Protein AF-0000000086530933 (afdb_homodimer)

pLDDT: mean 85.43, std 16.24, range [31.75, 97.62]

Sequence (252 aa):
MNQTLKALLRYVKATGSDTTWIALREHVLGPIYHREMKLVDVLSVVLQAYELALFEPRFELPGRYTASLDLLLAPIRGSSSLDVVGPPDVQTQYSVERFYGAMIAKMLSDLRLTRVDWCAEELQRAMNQTLKALLRYVKATGSDTTWIALREHVLGPIYHREMKLVDVLSVVLQAYELALFEPRFELPGRYTASLDLLLAPIRGSSSLDVVGPPDVQTQYSVERFYGAMIAKMLSDLRLTRVDWCAEELQRA

Structure (mmCIF, N/CA/C/O backbone):
data_AF-0000000086530933-model_v1
#
loop_
_entity.id
_entity.type
_entity.pdbx_description
1 polymer 'Uncharacterized protein'
#
loop_
_atom_site.group_PDB
_atom_site.id
_atom_site.type_symbol
_atom_site.label_atom_id
_atom_site.label_alt_id
_atom_site.label_comp_id
_atom_site.label_asym_id
_atom_site.label_entity_id
_atom_site.label_seq_id
_atom_site.pdbx_PDB_ins_code
_atom_site.Cartn_x
_atom_site.Cartn_y
_atom_site.Cartn_z
_atom_site.occupancy
_atom_site.B_iso_or_equiv
_atom_site.auth_seq_id
_atom_site.auth_comp_id
_atom_site.auth_asym_id
_atom_site.auth_atom_id
_atom_site.pdbx_PDB_model_num
ATOM 1 N N . MET A 1 1 ? -14.703 -18.391 -7.652 1 80.69 1 MET A N 1
ATOM 2 C CA . MET A 1 1 ? -13.516 -17.656 -7.23 1 80.69 1 MET A CA 1
ATOM 3 C C . MET A 1 1 ? -12.703 -17.203 -8.438 1 80.69 1 MET A C 1
ATOM 5 O O . MET A 1 1 ? -12.625 -17.906 -9.445 1 80.69 1 MET A O 1
ATOM 9 N N . ASN A 1 2 ? -12.188 -15.969 -8.32 1 88.75 2 ASN A N 1
ATOM 10 C CA . ASN A 1 2 ? -11.328 -15.422 -9.367 1 88.75 2 ASN A CA 1
ATOM 11 C C . ASN A 1 2 ? -10.203 -16.391 -9.727 1 88.75 2 ASN A C 1
ATOM 13 O O . ASN A 1 2 ? -9.586 -16.984 -8.844 1 88.75 2 ASN A O 1
ATOM 17 N N . GLN A 1 3 ? -10.055 -16.594 -10.992 1 92.56 3 GLN A N 1
ATOM 18 C CA . GLN A 1 3 ? -9.094 -17.578 -11.484 1 92.56 3 GLN A CA 1
ATOM 19 C C . GLN A 1 3 ? -7.691 -17.281 -10.961 1 92.56 3 GLN A C 1
ATOM 21 O O . GLN A 1 3 ? -6.961 -18.203 -10.578 1 92.56 3 GLN A O 1
ATOM 26 N N . THR A 1 4 ? -7.316 -16.094 -11 1 96.25 4 THR A N 1
ATOM 27 C CA . THR A 1 4 ? -5.992 -15.703 -10.539 1 96.25 4 THR A CA 1
ATOM 28 C C . THR A 1 4 ? -5.828 -15.984 -9.055 1 96.25 4 THR A C 1
ATOM 30 O O . THR A 1 4 ? -4.816 -16.547 -8.633 1 96.25 4 THR A O 1
ATOM 33 N N . LEU A 1 5 ? -6.801 -15.562 -8.234 1 95.88 5 LEU A N 1
ATOM 34 C CA . LEU A 1 5 ? -6.754 -15.812 -6.797 1 95.88 5 LEU A CA 1
ATOM 35 C C . LEU A 1 5 ? -6.68 -17.312 -6.508 1 95.88 5 LEU A C 1
ATOM 37 O O . LEU A 1 5 ? -5.883 -17.734 -5.668 1 95.88 5 LEU A O 1
ATOM 41 N N . LYS A 1 6 ? -7.422 -18.047 -7.223 1 93.88 6 LYS A N 1
ATOM 42 C CA . LYS A 1 6 ? -7.402 -19.5 -7.066 1 93.88 6 LYS A CA 1
ATOM 43 C C . LYS A 1 6 ? -6.016 -20.062 -7.367 1 93.88 6 LYS A C 1
ATOM 45 O O . LYS A 1 6 ? -5.496 -20.891 -6.605 1 93.88 6 LYS A O 1
ATOM 50 N N . ALA A 1 7 ? -5.453 -19.688 -8.477 1 95.25 7 ALA A N 1
ATOM 51 C CA . ALA A 1 7 ? -4.133 -20.172 -8.883 1 95.25 7 ALA A CA 1
ATOM 52 C C . ALA A 1 7 ? -3.068 -19.781 -7.859 1 95.25 7 ALA A C 1
ATOM 54 O O . ALA A 1 7 ? -2.191 -20.578 -7.535 1 95.25 7 ALA A O 1
ATOM 55 N N . LEU A 1 8 ? -3.143 -18.578 -7.332 1 96.25 8 LEU A N 1
ATOM 56 C CA . LEU A 1 8 ? -2.191 -18.109 -6.328 1 96.25 8 LEU A CA 1
ATOM 57 C C . LEU A 1 8 ? -2.32 -18.922 -5.043 1 96.25 8 LEU A C 1
ATOM 59 O O . LEU A 1 8 ? -1.315 -19.344 -4.465 1 96.25 8 LEU A O 1
ATOM 63 N N . LEU A 1 9 ? -3.535 -19.125 -4.605 1 94.62 9 LEU A N 1
ATOM 64 C CA . LEU A 1 9 ? -3.77 -19.906 -3.391 1 94.62 9 LEU A CA 1
ATOM 65 C C . LEU A 1 9 ? -3.215 -21.312 -3.527 1 94.62 9 LEU A C 1
ATOM 67 O O . LEU A 1 9 ? -2.551 -21.812 -2.617 1 94.62 9 LEU A O 1
ATOM 71 N N . ARG A 1 10 ? -3.484 -21.906 -4.641 1 93.31 10 ARG A N 1
ATOM 72 C CA . ARG A 1 10 ? -2.957 -23.25 -4.883 1 93.31 10 ARG A CA 1
ATOM 73 C C . ARG A 1 10 ? -1.433 -23.25 -4.84 1 93.31 10 ARG A C 1
ATOM 75 O O . ARG A 1 10 ? -0.825 -24.156 -4.246 1 93.31 10 ARG A O 1
ATOM 82 N N . TYR A 1 11 ? -0.85 -22.375 -5.477 1 94.94 11 TYR A N 1
ATOM 83 C CA . TYR A 1 11 ? 0.603 -22.297 -5.578 1 94.94 11 TYR A CA 1
ATOM 84 C C . TYR A 1 11 ? 1.235 -22.109 -4.203 1 94.94 11 TYR A C 1
ATOM 86 O O . TYR A 1 11 ? 2.152 -22.844 -3.828 1 94.94 11 TYR A O 1
ATOM 94 N N . VAL A 1 12 ? 0.752 -21.141 -3.389 1 94.5 12 VAL A N 1
ATOM 95 C CA . VAL A 1 12 ? 1.424 -20.75 -2.148 1 94.5 12 VAL A CA 1
ATOM 96 C C . VAL A 1 12 ? 1.15 -21.797 -1.07 1 94.5 12 VAL A C 1
ATOM 98 O O . VAL A 1 12 ? 1.875 -21.875 -0.076 1 94.5 12 VAL A O 1
ATOM 101 N N . LYS A 1 13 ? 0.147 -22.5 -1.214 1 91.56 13 LYS A N 1
ATOM 102 C CA . LYS A 1 13 ? -0.171 -23.516 -0.214 1 91.56 13 LYS A CA 1
ATOM 103 C C . LYS A 1 13 ? 0.591 -24.812 -0.485 1 91.56 13 LYS A C 1
ATOM 105 O O . LYS A 1 13 ? 0.647 -25.688 0.373 1 91.56 13 LYS A O 1
ATOM 110 N N . ALA A 1 14 ? 1.117 -24.797 -1.629 1 88.94 14 ALA A N 1
ATOM 111 C CA . ALA A 1 14 ? 2.01 -25.922 -1.916 1 88.94 14 ALA A CA 1
ATOM 112 C C . ALA A 1 14 ? 3.332 -25.766 -1.171 1 88.94 14 ALA A C 1
ATOM 114 O O . ALA A 1 14 ? 3.834 -24.656 -0.996 1 88.94 14 ALA A O 1
ATOM 115 N N . THR A 1 15 ? 3.902 -26.812 -0.738 1 83.69 15 THR A N 1
ATOM 116 C CA . THR A 1 15 ? 5.133 -26.812 0.046 1 83.69 15 THR A CA 1
ATOM 117 C C . THR A 1 15 ? 6.305 -26.312 -0.797 1 83.69 15 THR A C 1
ATOM 119 O O . THR A 1 15 ? 6.484 -26.75 -1.937 1 83.69 15 THR A O 1
ATOM 122 N N . GLY A 1 16 ? 7.102 -25.391 -0.221 1 82.94 16 GLY A N 1
ATOM 123 C CA . GLY A 1 16 ? 8.352 -24.953 -0.816 1 82.94 16 GLY A CA 1
ATOM 124 C C . GLY A 1 16 ? 8.164 -23.984 -1.967 1 82.94 16 GLY A C 1
ATOM 125 O O . GLY A 1 16 ? 9 -23.922 -2.871 1 82.94 16 GLY A O 1
ATOM 126 N N . SER A 1 17 ? 7.059 -23.344 -1.95 1 87.25 17 SER A N 1
ATOM 127 C CA . SER A 1 17 ? 6.801 -22.406 -3.043 1 87.25 17 SER A CA 1
ATOM 128 C C . SER A 1 17 ? 7.727 -21.203 -2.961 1 87.25 17 SER A C 1
ATOM 130 O O . SER A 1 17 ? 7.984 -20.688 -1.872 1 87.25 17 SER A O 1
ATOM 132 N N . ASP A 1 18 ? 8.297 -20.891 -4.133 1 92.75 18 ASP A N 1
ATOM 133 C CA . ASP A 1 18 ? 9.117 -19.688 -4.297 1 92.75 18 ASP A CA 1
ATOM 134 C C . ASP A 1 18 ? 8.242 -18.438 -4.41 1 92.75 18 ASP A C 1
ATOM 136 O O . ASP A 1 18 ? 7.383 -18.359 -5.289 1 92.75 18 ASP A O 1
ATOM 140 N N . THR A 1 19 ? 8.516 -17.516 -3.531 1 92.56 19 THR A N 1
ATOM 141 C CA . THR A 1 19 ? 7.621 -16.359 -3.465 1 92.56 19 THR A CA 1
ATOM 142 C C . THR A 1 19 ? 8.211 -15.172 -4.219 1 92.56 19 THR A C 1
ATOM 144 O O . THR A 1 19 ? 7.738 -14.047 -4.07 1 92.56 19 THR A O 1
ATOM 147 N N . THR A 1 20 ? 9.234 -15.367 -4.996 1 94.31 20 THR A N 1
ATOM 148 C CA . THR A 1 20 ? 9.781 -14.289 -5.809 1 94.31 20 THR A CA 1
ATOM 149 C C . THR A 1 20 ? 8.828 -13.938 -6.953 1 94.31 20 THR A C 1
ATOM 151 O O . THR A 1 20 ? 8.047 -14.781 -7.398 1 94.31 20 THR A O 1
ATOM 154 N N . TRP A 1 21 ? 8.969 -12.734 -7.43 1 93.94 21 TRP A N 1
ATOM 155 C CA . TRP A 1 21 ? 8.062 -12.312 -8.492 1 93.94 21 TRP A CA 1
ATOM 156 C C . TRP A 1 21 ? 8.352 -13.062 -9.789 1 93.94 21 TRP A C 1
ATOM 158 O O . TRP A 1 21 ? 7.449 -13.32 -10.586 1 93.94 21 TRP A O 1
ATOM 168 N N . ILE A 1 22 ? 9.617 -13.469 -9.953 1 94.62 22 ILE A N 1
ATOM 169 C CA . ILE A 1 22 ? 10 -14.219 -11.148 1 94.62 22 ILE A CA 1
ATOM 170 C C . ILE A 1 22 ? 9.344 -15.594 -11.125 1 94.62 22 ILE A C 1
ATOM 172 O O . ILE A 1 22 ? 8.805 -16.047 -12.141 1 94.62 22 ILE A O 1
ATOM 176 N N . ALA A 1 23 ? 9.367 -16.25 -10 1 96.19 23 ALA A N 1
ATOM 177 C CA . ALA A 1 23 ? 8.734 -17.562 -9.883 1 96.19 23 ALA A CA 1
ATOM 178 C C . ALA A 1 23 ? 7.23 -17.469 -10.109 1 96.19 23 ALA A C 1
ATOM 180 O O . ALA A 1 23 ? 6.641 -18.312 -10.781 1 96.19 23 ALA A O 1
ATOM 181 N N . LEU A 1 24 ? 6.621 -16.438 -9.586 1 96.81 24 LEU A N 1
ATOM 182 C CA . LEU A 1 24 ? 5.191 -16.234 -9.789 1 96.81 24 LEU A CA 1
ATOM 183 C C . LEU A 1 24 ? 4.871 -16.047 -11.266 1 96.81 24 LEU A C 1
ATOM 185 O O . LEU A 1 24 ? 3.889 -16.609 -11.766 1 96.81 24 LEU A O 1
ATOM 189 N N . ARG A 1 25 ? 5.645 -15.203 -11.906 1 96.12 25 ARG A N 1
ATOM 190 C CA . ARG A 1 25 ? 5.445 -14.984 -13.336 1 96.12 25 ARG A CA 1
ATOM 191 C C . ARG A 1 25 ? 5.555 -16.297 -14.117 1 96.12 25 ARG A C 1
ATOM 193 O O . ARG A 1 25 ? 4.699 -16.594 -14.945 1 96.12 25 ARG A O 1
ATOM 200 N N . GLU A 1 26 ? 6.52 -17.109 -13.758 1 96 26 GLU A N 1
ATOM 201 C CA . GLU A 1 26 ? 6.82 -18.297 -14.539 1 96 26 GLU A CA 1
ATOM 202 C C . GLU A 1 26 ? 5.82 -19.422 -14.242 1 96 26 GLU A C 1
ATOM 204 O O . GLU A 1 26 ? 5.391 -20.125 -15.148 1 96 26 GLU A O 1
ATOM 209 N N . HIS A 1 27 ? 5.359 -19.516 -12.984 1 95.62 27 HIS A N 1
ATOM 210 C CA . HIS A 1 27 ? 4.66 -20.734 -12.594 1 95.62 27 HIS A CA 1
ATOM 211 C C . HIS A 1 27 ? 3.174 -20.469 -12.383 1 95.62 27 HIS A C 1
ATOM 213 O O . HIS A 1 27 ? 2.371 -21.406 -12.383 1 95.62 27 HIS A O 1
ATOM 219 N N . VAL A 1 28 ? 2.797 -19.25 -12.227 1 96.69 28 VAL A N 1
ATOM 220 C CA . VAL A 1 28 ? 1.401 -19.016 -11.867 1 96.69 28 VAL A CA 1
ATOM 221 C C . VAL A 1 28 ? 0.766 -18.062 -12.883 1 96.69 28 VAL A C 1
ATOM 223 O O . VAL A 1 28 ? -0.176 -18.438 -13.586 1 96.69 28 VAL A O 1
ATOM 226 N N . LEU A 1 29 ? 1.387 -16.891 -13.047 1 97.62 29 LEU A N 1
ATOM 227 C CA . LEU A 1 29 ? 0.703 -15.812 -13.758 1 97.62 29 LEU A CA 1
ATOM 228 C C . LEU A 1 29 ? 0.97 -15.898 -15.258 1 97.62 29 LEU A C 1
ATOM 230 O O . LEU A 1 29 ? 0.119 -15.523 -16.062 1 97.62 29 LEU A O 1
ATOM 234 N N . GLY A 1 30 ? 2.184 -16.359 -15.57 1 95.81 30 GLY A N 1
ATOM 235 C CA . GLY A 1 30 ? 2.521 -16.5 -16.969 1 95.81 30 GLY A CA 1
ATOM 236 C C . GLY A 1 30 ? 1.481 -17.266 -17.766 1 95.81 30 GLY A C 1
ATOM 237 O O . GLY A 1 30 ? 0.983 -16.781 -18.781 1 95.81 30 GLY A O 1
ATOM 238 N N . PRO A 1 31 ? 1.022 -18.375 -17.328 1 95.12 31 PRO A N 1
ATOM 239 C CA . PRO A 1 31 ? 0.021 -19.188 -18.031 1 95.12 31 PRO A CA 1
ATOM 240 C C . PRO A 1 31 ? -1.343 -18.5 -18.109 1 95.12 31 PRO A C 1
ATOM 242 O O . PRO A 1 31 ? -2.119 -18.766 -19.031 1 95.12 31 PRO A O 1
ATOM 245 N N . ILE A 1 32 ? -1.675 -17.688 -17.188 1 96.44 32 ILE A N 1
ATOM 246 C CA . ILE A 1 32 ? -2.984 -17.062 -17.109 1 96.44 32 ILE A CA 1
ATOM 247 C C . ILE A 1 32 ? -2.979 -15.766 -17.938 1 96.44 32 ILE A C 1
ATOM 249 O O . ILE A 1 32 ? -3.971 -15.43 -18.578 1 96.44 32 ILE A O 1
ATOM 253 N N . TYR A 1 33 ? -1.91 -15.062 -17.969 1 95.94 33 TYR A N 1
ATOM 254 C CA . TYR A 1 33 ? -1.804 -13.789 -18.672 1 95.94 33 TYR A CA 1
ATOM 255 C C . TYR A 1 33 ? -0.805 -13.883 -19.828 1 95.94 33 TYR A C 1
ATOM 257 O O . TYR A 1 33 ? -1.083 -14.516 -20.844 1 95.94 33 TYR A O 1
ATOM 265 N N . HIS A 1 34 ? 0.434 -13.43 -19.578 1 94.06 34 HIS A N 1
ATOM 266 C CA . HIS A 1 34 ? 1.501 -13.609 -20.562 1 94.06 34 HIS A CA 1
ATOM 267 C C . HIS A 1 34 ? 2.861 -13.711 -19.875 1 94.06 34 HIS A C 1
ATOM 269 O O . HIS A 1 34 ? 3.064 -13.148 -18.797 1 94.06 34 HIS A O 1
ATOM 275 N N . ARG A 1 35 ? 3.748 -14.328 -20.547 1 92.88 35 ARG A N 1
ATOM 276 C CA . ARG A 1 35 ? 5.035 -14.711 -19.969 1 92.88 35 ARG A CA 1
ATOM 277 C C . ARG A 1 35 ? 5.969 -13.508 -19.875 1 92.88 35 ARG A C 1
ATOM 279 O O . ARG A 1 35 ? 6.984 -13.555 -19.172 1 92.88 35 ARG A O 1
ATOM 286 N N . GLU A 1 36 ? 5.672 -12.414 -20.484 1 93.06 36 GLU A N 1
ATOM 287 C CA . GLU A 1 36 ? 6.562 -11.258 -20.547 1 93.06 36 GLU A CA 1
ATOM 288 C C . GLU A 1 36 ? 6.168 -10.211 -19.5 1 93.06 36 GLU A C 1
ATOM 290 O O . GLU A 1 36 ? 6.57 -9.055 -19.594 1 93.06 36 GLU A O 1
ATOM 295 N N . MET A 1 37 ? 5.449 -10.664 -18.5 1 93.5 37 MET A N 1
ATOM 296 C CA . MET A 1 37 ? 5.043 -9.742 -17.438 1 93.5 37 MET A CA 1
ATOM 297 C C . MET A 1 37 ? 6.262 -9.18 -16.719 1 93.5 37 MET A C 1
ATOM 299 O O . MET A 1 37 ? 7.223 -9.898 -16.453 1 93.5 37 MET A O 1
ATOM 303 N N . LYS A 1 38 ? 6.203 -7.914 -16.5 1 92.31 38 LYS A N 1
ATOM 304 C CA . LYS A 1 38 ? 7.242 -7.258 -15.719 1 92.31 38 LYS A CA 1
ATOM 305 C C . LYS A 1 38 ? 6.848 -7.184 -14.242 1 92.31 38 LYS A C 1
ATOM 307 O O . LYS A 1 38 ? 5.738 -7.566 -13.867 1 92.31 38 LYS A O 1
ATOM 312 N N . LEU A 1 39 ? 7.781 -6.734 -13.43 1 92.56 39 LEU A N 1
ATOM 313 C CA . LEU A 1 39 ? 7.566 -6.688 -11.984 1 92.56 39 LEU A CA 1
ATOM 314 C C . LEU A 1 39 ? 6.293 -5.922 -11.648 1 92.56 39 LEU A C 1
ATOM 316 O O . LEU A 1 39 ? 5.492 -6.375 -10.828 1 92.56 39 LEU A O 1
ATOM 320 N N . VAL A 1 40 ? 6.055 -4.828 -12.32 1 90.38 40 VAL A N 1
ATOM 321 C CA . VAL A 1 40 ? 4.906 -3.973 -12.039 1 90.38 40 VAL A CA 1
ATOM 322 C C . VAL A 1 40 ? 3.617 -4.707 -12.398 1 90.38 40 VAL A C 1
ATOM 324 O O . VAL A 1 40 ? 2.605 -4.57 -11.703 1 90.38 40 VAL A O 1
ATOM 327 N N . ASP A 1 41 ? 3.654 -5.449 -13.461 1 93.19 41 ASP A N 1
ATOM 328 C CA . ASP A 1 41 ? 2.498 -6.246 -13.852 1 93.19 41 ASP A CA 1
ATOM 329 C C . ASP A 1 41 ? 2.174 -7.301 -12.797 1 93.19 41 ASP A C 1
ATOM 331 O O . ASP A 1 41 ? 1.014 -7.469 -12.414 1 93.19 41 ASP A O 1
ATOM 335 N N . VAL A 1 42 ? 3.217 -7.953 -12.391 1 95 42 VAL A N 1
ATOM 336 C CA . VAL A 1 42 ? 3.053 -9 -11.383 1 95 42 VAL A CA 1
ATOM 337 C C . VAL A 1 42 ? 2.506 -8.398 -10.094 1 95 42 VAL A C 1
ATOM 339 O O . VAL A 1 42 ? 1.553 -8.922 -9.516 1 95 42 VAL A O 1
ATOM 342 N N . LEU A 1 43 ? 3.111 -7.305 -9.68 1 95.06 43 LEU A N 1
ATOM 343 C CA . LEU A 1 43 ? 2.66 -6.617 -8.477 1 95.06 43 LEU A CA 1
ATOM 344 C C . LEU A 1 43 ? 1.179 -6.266 -8.57 1 95.06 43 LEU A C 1
ATOM 346 O O . LEU A 1 43 ? 0.417 -6.496 -7.629 1 95.06 43 LEU A O 1
ATOM 350 N N . SER A 1 44 ? 0.795 -5.75 -9.648 1 94.69 44 SER A N 1
ATOM 351 C CA . SER A 1 44 ? -0.582 -5.32 -9.875 1 94.69 44 SER A CA 1
ATOM 352 C C . SER A 1 44 ? -1.551 -6.492 -9.766 1 94.69 44 SER A C 1
ATOM 354 O O . SER A 1 44 ? -2.566 -6.398 -9.07 1 94.69 44 SER A O 1
ATOM 356 N N . VAL A 1 45 ? -1.229 -7.543 -10.375 1 96.31 45 VAL A N 1
ATOM 357 C CA . VAL A 1 45 ? -2.115 -8.703 -10.422 1 96.31 45 VAL A CA 1
ATOM 358 C C . VAL A 1 45 ? -2.193 -9.344 -9.039 1 96.31 45 VAL A C 1
ATOM 360 O O . VAL A 1 45 ? -3.277 -9.719 -8.578 1 96.31 45 VAL A O 1
ATOM 363 N N . VAL A 1 46 ? -1.08 -9.469 -8.383 1 97.31 46 VAL A N 1
ATOM 364 C CA . VAL A 1 46 ? -1.05 -10.07 -7.059 1 97.31 46 VAL A CA 1
ATOM 365 C C . VAL A 1 46 ? -1.832 -9.203 -6.074 1 97.31 46 VAL A C 1
ATOM 367 O O . VAL A 1 46 ? -2.588 -9.719 -5.25 1 97.31 46 VAL A O 1
ATOM 370 N N . LEU A 1 47 ? -1.63 -7.922 -6.203 1 96.94 47 LEU A N 1
ATOM 371 C CA . LEU A 1 47 ? -2.344 -7 -5.328 1 96.94 47 LEU A CA 1
ATOM 372 C C . LEU A 1 47 ? -3.852 -7.129 -5.512 1 96.94 47 LEU A C 1
ATOM 374 O O . LEU A 1 47 ? -4.602 -7.172 -4.535 1 96.94 47 LEU A O 1
ATOM 378 N N . GLN A 1 48 ? -4.297 -7.203 -6.688 1 95.75 48 GLN A N 1
ATOM 379 C CA . GLN A 1 48 ? -5.723 -7.34 -6.969 1 95.75 48 GLN A CA 1
ATOM 380 C C . GLN A 1 48 ? -6.281 -8.625 -6.375 1 95.75 48 GLN A C 1
ATOM 382 O O . GLN A 1 48 ? -7.348 -8.617 -5.758 1 95.75 48 GLN A O 1
ATOM 387 N N . ALA A 1 49 ? -5.578 -9.664 -6.555 1 96.19 49 ALA A N 1
ATOM 388 C CA . ALA A 1 49 ? -6.008 -10.945 -5.996 1 96.19 49 ALA A CA 1
ATOM 389 C C . ALA A 1 49 ? -6.027 -10.898 -4.473 1 96.19 49 ALA A C 1
ATOM 391 O O . ALA A 1 49 ? -6.953 -11.414 -3.84 1 96.19 49 ALA A O 1
ATOM 392 N N . TYR A 1 50 ? -5 -10.328 -3.99 1 95.38 50 TYR A N 1
ATOM 393 C CA . TYR A 1 50 ? -4.875 -10.18 -2.545 1 95.38 50 TYR A CA 1
ATOM 394 C C . TYR A 1 50 ? -6.043 -9.383 -1.975 1 95.38 50 TYR A C 1
ATOM 396 O O . TYR A 1 50 ? -6.617 -9.758 -0.949 1 95.38 50 TYR A O 1
ATOM 404 N N . GLU A 1 51 ? -6.379 -8.297 -2.574 1 94 51 GLU A N 1
ATOM 405 C CA . GLU A 1 51 ? -7.5 -7.473 -2.135 1 94 51 GLU A CA 1
ATOM 406 C C . GLU A 1 51 ? -8.812 -8.242 -2.213 1 94 51 GLU A C 1
ATOM 408 O O . GLU A 1 51 ? -9.672 -8.102 -1.337 1 94 51 GLU A O 1
ATOM 413 N N . LEU A 1 52 ? -8.961 -9.039 -3.219 1 93.94 52 LEU A N 1
ATOM 414 C CA . LEU A 1 52 ? -10.141 -9.891 -3.311 1 93.94 52 LEU A CA 1
ATOM 415 C C . LEU A 1 52 ? -10.234 -10.828 -2.111 1 93.94 52 LEU A C 1
ATOM 417 O O . LEU A 1 52 ? -11.312 -11.023 -1.553 1 93.94 52 LEU A O 1
ATOM 421 N N . ALA A 1 53 ? -9.125 -11.367 -1.796 1 93.88 53 ALA A N 1
ATOM 422 C CA . ALA A 1 53 ? -9.094 -12.266 -0.646 1 93.88 53 ALA A CA 1
ATOM 423 C C . ALA A 1 53 ? -9.43 -11.523 0.644 1 93.88 53 ALA A C 1
ATOM 425 O O . ALA A 1 53 ? -10.133 -12.047 1.505 1 93.88 53 ALA A O 1
ATOM 426 N N . LEU A 1 54 ? -8.867 -10.289 0.755 1 92.62 54 LEU A N 1
ATOM 427 C CA . LEU A 1 54 ? -9.078 -9.477 1.947 1 92.62 54 LEU A CA 1
ATOM 428 C C . LEU A 1 54 ? -10.562 -9.164 2.125 1 92.62 54 LEU A C 1
ATOM 430 O O . LEU A 1 54 ? -11.055 -9.094 3.254 1 92.62 54 LEU A O 1
ATOM 434 N N . PHE A 1 55 ? -11.227 -9.047 1.072 1 89.38 55 PHE A N 1
ATOM 435 C CA . PHE A 1 55 ? -12.617 -8.594 1.135 1 89.38 55 PHE A CA 1
ATOM 436 C C . PHE A 1 55 ? -13.57 -9.781 1.067 1 89.38 55 PHE A C 1
ATOM 438 O O . PHE A 1 55 ? -14.789 -9.602 1.159 1 89.38 55 PHE A O 1
ATOM 445 N N . GLU A 1 56 ? -13.062 -10.961 0.906 1 89.5 56 GLU A N 1
ATOM 446 C CA . GLU A 1 56 ? -13.891 -12.164 0.946 1 89.5 56 GLU A CA 1
ATOM 447 C C . GLU A 1 56 ? -14.219 -12.562 2.383 1 89.5 56 GLU A C 1
ATOM 449 O O . GLU A 1 56 ? -13.352 -13.055 3.107 1 89.5 56 GLU A O 1
ATOM 454 N N . PRO A 1 57 ? -15.445 -12.359 2.729 1 87.75 57 PRO A N 1
ATOM 455 C CA . PRO A 1 57 ? -15.789 -12.594 4.133 1 87.75 57 PRO A CA 1
ATOM 456 C C . PRO A 1 57 ? -15.594 -14.047 4.559 1 87.75 57 PRO A C 1
ATOM 458 O O . PRO A 1 57 ? -15.383 -14.32 5.742 1 87.75 57 PRO A O 1
ATOM 461 N N . ARG A 1 58 ? -15.75 -15 3.713 1 89.12 58 ARG A N 1
ATOM 462 C CA . ARG A 1 58 ? -15.617 -16.422 4.043 1 89.12 58 ARG A CA 1
ATOM 463 C C . ARG A 1 58 ? -14.156 -16.781 4.285 1 89.12 58 ARG A C 1
ATOM 465 O O . ARG A 1 58 ? -13.859 -17.844 4.832 1 89.12 58 ARG A O 1
ATOM 472 N N . PHE A 1 59 ? -13.227 -15.898 3.824 1 90.56 59 PHE A N 1
ATOM 473 C CA . PHE A 1 59 ? -11.805 -16.109 4.043 1 90.56 59 PHE A CA 1
ATOM 474 C C . PHE A 1 59 ? -11.383 -15.578 5.406 1 90.56 59 PHE A C 1
ATOM 476 O O . PHE A 1 59 ? -11.836 -14.516 5.832 1 90.56 59 PHE A O 1
ATOM 483 N N . GLU A 1 60 ? -10.625 -16.328 6.062 1 90.5 60 GLU A N 1
ATOM 484 C CA . GLU A 1 60 ? -9.977 -15.852 7.285 1 90.5 60 GLU A CA 1
ATOM 485 C C . GLU A 1 60 ? -8.5 -15.547 7.047 1 90.5 60 GLU A C 1
ATOM 487 O O . GLU A 1 60 ? -7.656 -16.438 7.105 1 90.5 60 GLU A O 1
ATOM 492 N N . LEU A 1 61 ? -8.219 -14.312 6.773 1 90.25 61 LEU A N 1
ATOM 493 C CA . LEU A 1 61 ? -6.855 -13.852 6.523 1 90.25 61 LEU A CA 1
ATOM 494 C C . LEU A 1 61 ? -6.266 -13.188 7.758 1 90.25 61 LEU A C 1
ATOM 496 O O . LEU A 1 61 ? -6.891 -12.297 8.344 1 90.25 61 LEU A O 1
ATOM 500 N N . PRO A 1 62 ? -5.094 -13.609 8.18 1 85.31 62 PRO A N 1
ATOM 501 C CA . PRO A 1 62 ? -4.453 -12.93 9.305 1 85.31 62 PRO A CA 1
ATOM 502 C C . PRO A 1 62 ? -4.121 -11.469 8.992 1 85.31 62 PRO A C 1
ATOM 504 O O . PRO A 1 62 ? -3.736 -11.141 7.867 1 85.31 62 PRO A O 1
ATOM 507 N N . GLY A 1 63 ? -4.383 -10.617 9.93 1 81.81 63 GLY A N 1
ATOM 508 C CA . GLY A 1 63 ? -4.012 -9.219 9.797 1 81.81 63 GLY A CA 1
ATOM 509 C C . GLY A 1 63 ? -4.895 -8.453 8.836 1 81.81 63 GLY A C 1
ATOM 510 O O . GLY A 1 63 ? -4.473 -7.441 8.266 1 81.81 63 GLY A O 1
ATOM 511 N N . ARG A 1 64 ? -6.027 -8.953 8.539 1 85.25 64 ARG A N 1
ATOM 512 C CA . ARG A 1 64 ? -6.973 -8.344 7.605 1 85.25 64 ARG A CA 1
ATOM 513 C C . ARG A 1 64 ? -7.156 -6.859 7.902 1 85.25 64 ARG A C 1
ATOM 515 O O . ARG A 1 64 ? -7.203 -6.039 6.984 1 85.25 64 ARG A O 1
ATOM 522 N N . TYR A 1 65 ? -7.078 -6.461 9.203 1 81.19 65 TYR A N 1
ATOM 523 C CA . TYR A 1 65 ? -7.406 -5.09 9.586 1 81.19 65 TYR A CA 1
ATOM 524 C C . TYR A 1 65 ? -6.172 -4.199 9.516 1 81.19 65 TYR A C 1
ATOM 526 O O . TYR A 1 65 ? -6.281 -2.971 9.57 1 81.19 65 TYR A O 1
ATOM 534 N N . THR A 1 66 ? -5.012 -4.84 9.328 1 89.38 66 THR A N 1
ATOM 535 C CA . THR A 1 66 ? -3.777 -4.066 9.227 1 89.38 66 THR A CA 1
ATOM 536 C C . THR A 1 66 ? -3.053 -4.383 7.922 1 89.38 66 THR A C 1
ATOM 538 O O . THR A 1 66 ? -1.869 -4.07 7.773 1 89.38 66 THR A O 1
ATOM 541 N N . ALA A 1 67 ? -3.771 -4.953 7.016 1 91.12 67 ALA A N 1
ATOM 542 C CA . ALA A 1 67 ? -3.166 -5.516 5.809 1 91.12 67 ALA A CA 1
ATOM 543 C C . ALA A 1 67 ? -2.438 -4.441 5.012 1 91.12 67 ALA A C 1
ATOM 545 O O . ALA A 1 67 ? -1.311 -4.652 4.555 1 91.12 67 ALA A O 1
ATOM 546 N N . SER A 1 68 ? -3.062 -3.281 4.91 1 91.75 68 SER A N 1
ATOM 547 C CA . SER A 1 68 ? -2.477 -2.219 4.102 1 91.75 68 SER A CA 1
ATOM 548 C C . SER A 1 68 ? -1.162 -1.729 4.699 1 91.75 68 SER A C 1
ATOM 550 O O . SER A 1 68 ? -0.156 -1.62 3.994 1 91.75 68 SER A O 1
ATOM 552 N N . LEU A 1 69 ? -1.181 -1.446 5.961 1 91.88 69 LEU A N 1
ATOM 553 C CA . LEU A 1 69 ? 0.031 -0.955 6.609 1 91.88 69 LEU A CA 1
ATOM 554 C C . LEU A 1 69 ? 1.113 -2.029 6.621 1 91.88 69 LEU A C 1
ATOM 556 O O . LEU A 1 69 ? 2.281 -1.743 6.348 1 91.88 69 LEU A O 1
ATOM 560 N N . ASP A 1 70 ? 0.688 -3.244 6.957 1 92.44 70 ASP A N 1
ATOM 561 C CA . ASP A 1 70 ? 1.643 -4.348 6.965 1 92.44 70 ASP A CA 1
ATOM 562 C C . ASP A 1 70 ? 2.287 -4.527 5.59 1 92.44 70 ASP A C 1
ATOM 564 O O . ASP A 1 70 ? 3.484 -4.812 5.496 1 92.44 70 ASP A O 1
ATOM 568 N N . LEU A 1 71 ? 1.494 -4.371 4.613 1 94.62 71 LEU A N 1
ATOM 569 C CA . LEU A 1 71 ? 1.997 -4.5 3.25 1 94.62 71 LEU A CA 1
ATOM 570 C C . LEU A 1 71 ? 3.01 -3.402 2.938 1 94.62 71 LEU A C 1
ATOM 572 O O . LEU A 1 71 ? 4.098 -3.684 2.43 1 94.62 71 LEU A O 1
ATOM 576 N N . LEU A 1 72 ? 2.736 -2.223 3.326 1 94 72 LEU A N 1
ATOM 577 C CA . LEU A 1 72 ? 3.619 -1.097 3.037 1 94 72 LEU A CA 1
ATOM 578 C C . LEU A 1 72 ? 4.934 -1.227 3.801 1 94 72 LEU A C 1
ATOM 580 O O . LEU A 1 72 ? 5.984 -0.819 3.307 1 94 72 LEU A O 1
ATOM 584 N N . LEU A 1 73 ? 4.898 -1.812 4.934 1 92.38 73 LEU A N 1
ATOM 585 C CA . LEU A 1 73 ? 6.082 -1.851 5.785 1 92.38 73 LEU A CA 1
ATOM 586 C C . LEU A 1 73 ? 6.867 -3.139 5.562 1 92.38 73 LEU A C 1
ATOM 588 O O . LEU A 1 73 ? 7.961 -3.303 6.109 1 92.38 73 LEU A O 1
ATOM 592 N N . ALA A 1 74 ? 6.363 -3.992 4.734 1 92.12 74 ALA A N 1
ATOM 593 C CA . ALA A 1 74 ? 6.977 -5.297 4.5 1 92.12 74 ALA A CA 1
ATOM 594 C C . ALA A 1 74 ? 8.438 -5.145 4.094 1 92.12 74 ALA A C 1
ATOM 596 O O . ALA A 1 74 ? 9.297 -5.91 4.543 1 92.12 74 ALA A O 1
ATOM 5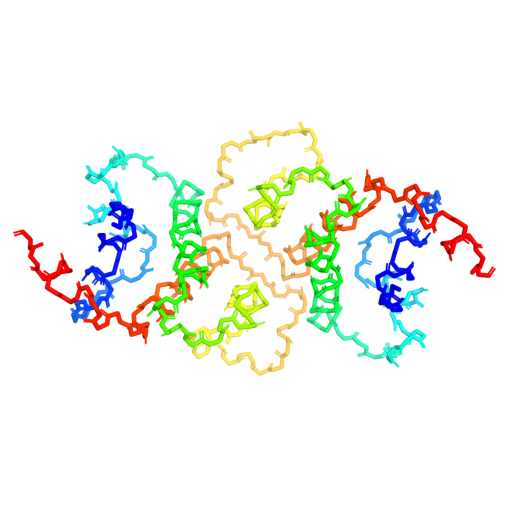97 N N . PRO A 1 75 ? 8.789 -4.156 3.264 1 90.5 75 PRO A N 1
ATOM 598 C CA . PRO A 1 75 ? 10.18 -4.047 2.814 1 90.5 75 PRO A CA 1
ATOM 599 C C . PRO A 1 75 ? 11.148 -3.742 3.957 1 90.5 75 PRO A C 1
ATOM 601 O O . PRO A 1 75 ? 12.32 -4.109 3.891 1 90.5 75 PRO A O 1
ATOM 604 N N . ILE A 1 76 ? 10.703 -3.059 4.906 1 87.31 76 ILE A N 1
ATOM 605 C CA . ILE A 1 76 ? 11.641 -2.627 5.934 1 87.31 76 ILE A CA 1
ATOM 606 C C . ILE A 1 76 ? 11.484 -3.5 7.18 1 87.31 76 ILE A C 1
ATOM 608 O O . ILE A 1 76 ? 12.305 -3.434 8.102 1 87.31 76 ILE A O 1
ATOM 612 N N . ARG A 1 77 ? 10.367 -4.055 7.434 1 79.5 77 ARG A N 1
ATOM 613 C CA . ARG A 1 77 ? 10.195 -4.953 8.57 1 79.5 77 ARG A CA 1
ATOM 614 C C . ARG A 1 77 ? 10.883 -6.289 8.312 1 79.5 77 ARG A C 1
ATOM 616 O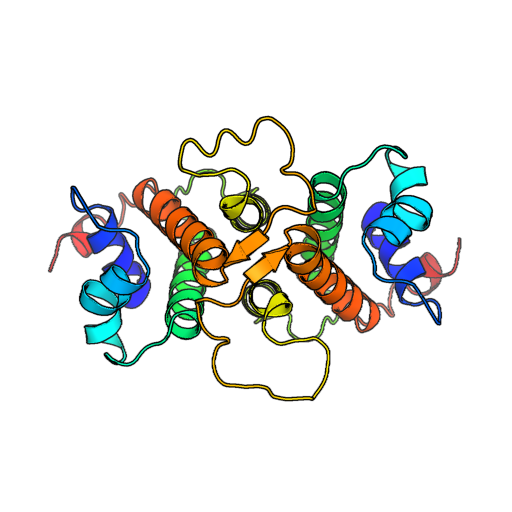 O . ARG A 1 77 ? 11.219 -7.012 9.258 1 79.5 77 ARG A O 1
ATOM 623 N N . GLY A 1 78 ? 11.836 -6.387 7.312 1 55.31 78 GLY A N 1
ATOM 624 C CA . GLY A 1 78 ? 12.516 -7.641 7.023 1 55.31 78 GLY A CA 1
ATOM 625 C C . GLY A 1 78 ? 11.664 -8.859 7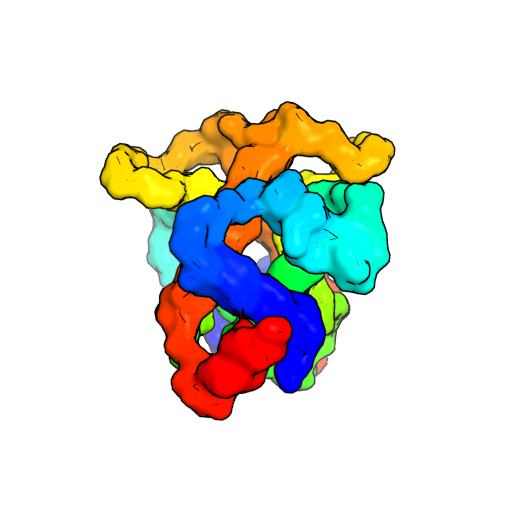.293 1 55.31 78 GLY A C 1
ATOM 626 O O . GLY A 1 78 ? 10.672 -8.789 8.023 1 55.31 78 GLY A O 1
ATOM 627 N N . SER A 1 79 ? 11.375 -9.766 6.348 1 43.25 79 SER A N 1
ATOM 628 C CA . SER A 1 79 ? 10.859 -11.07 6.742 1 43.25 79 SER A CA 1
ATOM 629 C C . SER A 1 79 ? 11.547 -11.578 8.008 1 43.25 79 SER A C 1
ATOM 631 O O . SER A 1 79 ? 11.133 -12.578 8.586 1 43.25 79 SER A O 1
ATOM 633 N N . SER A 1 80 ? 12.93 -11.602 8.141 1 35.09 80 SER A N 1
ATOM 634 C CA . SER A 1 80 ? 13.688 -12.305 9.164 1 35.09 80 SER A CA 1
ATOM 635 C C . SER A 1 80 ? 13.531 -11.641 10.531 1 35.09 80 SER A C 1
ATOM 637 O O . SER A 1 80 ? 13.359 -10.43 10.617 1 35.09 80 SER A O 1
ATOM 639 N N . SER A 1 81 ? 13.172 -12.344 11.602 1 32.44 81 SER A N 1
ATOM 640 C CA . SER A 1 81 ? 13.234 -12.133 13.047 1 32.44 81 SER A CA 1
ATOM 641 C C . SER A 1 81 ? 14.289 -11.086 13.398 1 32.44 81 SER A C 1
ATOM 643 O O . SER A 1 81 ? 14.516 -10.805 14.578 1 32.44 81 SER A O 1
ATOM 645 N N . LEU A 1 82 ? 15.383 -11.078 12.688 1 33.38 82 LEU A N 1
ATOM 646 C CA . LEU A 1 82 ? 16.516 -10.383 13.281 1 33.38 82 LEU A CA 1
ATOM 647 C C . LEU A 1 82 ? 16.156 -8.953 13.648 1 33.38 82 LEU A C 1
ATOM 649 O O . LEU A 1 82 ? 15.062 -8.484 13.312 1 33.38 82 LEU A O 1
ATOM 653 N N . ASP A 1 83 ? 17.203 -7.883 13.438 1 31.75 83 ASP A N 1
ATOM 654 C CA . ASP A 1 83 ? 17.344 -6.594 14.117 1 31.75 83 ASP A CA 1
ATOM 655 C C . ASP A 1 83 ? 16.203 -5.648 13.727 1 31.75 83 ASP A C 1
ATOM 657 O O . ASP A 1 83 ? 16.109 -5.227 12.57 1 31.75 83 ASP A O 1
ATOM 661 N N . VAL A 1 84 ? 15.039 -6.074 14.039 1 34.94 84 VAL A N 1
ATOM 662 C CA . VAL A 1 84 ? 14.125 -4.938 14.086 1 34.94 84 VAL A CA 1
ATOM 663 C C . VAL A 1 84 ? 14.898 -3.662 14.398 1 34.94 84 VAL A C 1
ATOM 665 O O . VAL A 1 84 ? 15.25 -3.41 15.555 1 34.94 84 VAL A O 1
ATOM 668 N N . VAL A 1 85 ? 16.078 -3.541 13.852 1 36.62 85 VAL A N 1
ATOM 669 C CA . VAL A 1 85 ? 16.703 -2.254 14.133 1 36.62 85 VAL A CA 1
ATOM 670 C C . VAL A 1 85 ? 15.688 -1.129 13.938 1 36.62 85 VAL A C 1
ATOM 672 O O . VAL A 1 85 ? 14.703 -1.294 13.211 1 36.62 85 VAL A O 1
ATOM 675 N N . GLY A 1 86 ? 15.406 -0.203 14.82 1 42.62 86 GLY A N 1
ATOM 676 C CA . GLY A 1 86 ? 14.758 1.089 14.68 1 42.62 86 GLY A CA 1
ATOM 677 C C . GLY A 1 86 ? 14.406 1.426 13.234 1 42.62 86 GLY A C 1
ATOM 678 O O . GLY A 1 86 ? 14.797 0.707 12.312 1 42.62 86 GLY A O 1
ATOM 679 N N . PRO A 1 87 ? 13.234 2.014 13.039 1 49.28 87 PRO A N 1
ATOM 680 C CA . PRO A 1 87 ? 13 2.438 11.656 1 49.28 87 PRO A CA 1
ATOM 681 C C . PRO A 1 87 ? 14.281 2.545 10.844 1 49.28 87 PRO A C 1
ATOM 683 O O . PRO A 1 87 ? 15.281 3.092 11.32 1 49.28 87 PRO A O 1
ATOM 686 N N . PRO A 1 88 ? 14.461 1.433 9.906 1 56.88 88 PRO A N 1
ATOM 687 C CA . PRO A 1 88 ? 15.688 1.608 9.125 1 56.88 88 PRO A CA 1
ATOM 688 C C . PRO A 1 88 ? 16.031 3.078 8.891 1 56.88 88 PRO A C 1
ATOM 690 O O . PRO A 1 88 ? 15.148 3.938 8.93 1 56.88 88 PRO A O 1
ATOM 693 N N . ASP A 1 89 ? 17.219 3.312 9.078 1 76.31 89 ASP A N 1
ATOM 694 C CA . ASP A 1 89 ? 17.766 4.59 8.633 1 76.31 89 ASP A CA 1
ATOM 695 C C . ASP A 1 89 ? 17.094 5.047 7.336 1 76.31 89 ASP A C 1
ATOM 697 O O . ASP A 1 89 ? 16.969 4.27 6.387 1 76.31 89 ASP A O 1
ATOM 701 N N . VAL A 1 90 ? 16.312 6.098 7.461 1 82.25 90 VAL A N 1
ATOM 702 C CA . VAL A 1 90 ? 15.586 6.656 6.328 1 82.25 90 VAL A CA 1
ATOM 703 C C . VAL A 1 90 ? 16.5 6.719 5.105 1 82.25 90 VAL A C 1
ATOM 705 O O . VAL A 1 90 ? 16.031 6.812 3.973 1 82.25 90 VAL A O 1
ATOM 708 N N . GLN A 1 91 ? 17.797 6.488 5.355 1 86.38 91 GLN A N 1
ATOM 709 C CA . GLN A 1 91 ? 18.75 6.621 4.262 1 86.38 91 GLN A CA 1
ATOM 710 C C . GLN A 1 91 ? 19.094 5.258 3.668 1 86.38 91 GLN A C 1
ATOM 712 O O . GLN A 1 91 ? 19.766 5.18 2.635 1 86.38 91 GLN A O 1
ATOM 717 N N . THR A 1 92 ? 18.625 4.207 4.262 1 88.25 92 THR A N 1
ATOM 718 C CA . THR A 1 92 ? 18.891 2.875 3.721 1 88.25 92 THR A CA 1
ATOM 719 C C . THR A 1 92 ? 18.375 2.762 2.289 1 88.25 92 THR A C 1
ATOM 721 O O . THR A 1 92 ? 17.281 3.227 1.979 1 88.25 92 THR A O 1
ATOM 724 N N . GLN A 1 93 ? 19.234 2.143 1.494 1 89.12 93 GLN A N 1
ATOM 725 C CA . GLN A 1 93 ? 18.906 2.041 0.078 1 89.12 93 GLN A CA 1
ATOM 726 C C . GLN A 1 93 ? 18.344 0.66 -0.26 1 89.12 93 GLN A C 1
ATOM 728 O O . GLN A 1 93 ? 18.844 -0.352 0.237 1 89.12 93 GLN A O 1
ATOM 733 N N . TYR A 1 94 ? 17.281 0.621 -1.068 1 86.94 94 TYR A N 1
ATOM 734 C CA . TYR A 1 94 ? 16.703 -0.59 -1.637 1 86.94 94 TYR A CA 1
ATOM 735 C C . TYR A 1 94 ? 16.578 -0.479 -3.152 1 86.94 94 TYR A C 1
ATOM 737 O O . TYR A 1 94 ? 16.297 0.598 -3.682 1 86.94 94 TYR A O 1
ATOM 745 N N . SER A 1 95 ? 16.891 -1.642 -3.705 1 89.56 95 SER A N 1
ATOM 746 C CA . SER A 1 95 ? 16.516 -1.693 -5.113 1 89.56 95 SER A CA 1
ATOM 747 C C . SER A 1 95 ? 15 -1.784 -5.273 1 89.56 95 SER A C 1
ATOM 749 O O . SER A 1 95 ? 14.297 -2.219 -4.355 1 89.56 95 SER A O 1
ATOM 751 N N . VAL A 1 96 ? 14.531 -1.421 -6.402 1 90.19 96 VAL A N 1
ATOM 752 C CA . VAL A 1 96 ? 13.117 -1.527 -6.734 1 90.19 96 VAL A CA 1
ATOM 753 C C . VAL A 1 96 ? 12.664 -2.979 -6.602 1 90.19 96 VAL A C 1
ATOM 755 O O . VAL A 1 96 ? 11.609 -3.256 -6.02 1 90.19 96 VAL A O 1
ATOM 758 N N . GLU A 1 97 ? 13.453 -3.834 -7.039 1 92.06 97 GLU A N 1
ATOM 759 C CA . GLU A 1 97 ? 13.109 -5.254 -6.992 1 92.06 97 GLU A CA 1
ATOM 760 C C . GLU A 1 97 ? 12.984 -5.746 -5.555 1 92.06 97 GLU A C 1
ATOM 762 O O . GLU A 1 97 ? 12.031 -6.453 -5.219 1 92.06 97 GLU A O 1
ATOM 767 N N . ARG A 1 98 ? 13.945 -5.34 -4.766 1 91.19 98 ARG A N 1
ATOM 768 C CA . ARG A 1 98 ? 13.922 -5.781 -3.375 1 91.19 98 ARG A CA 1
ATOM 769 C C . ARG A 1 98 ? 12.727 -5.191 -2.633 1 91.19 98 ARG A C 1
ATOM 771 O O . ARG A 1 98 ? 12.062 -5.887 -1.856 1 91.19 98 ARG A O 1
ATOM 778 N N . PHE A 1 99 ? 12.438 -3.945 -2.959 1 92.12 99 PHE A N 1
ATOM 779 C CA . PHE A 1 99 ? 11.367 -3.242 -2.266 1 92.12 99 PHE A CA 1
ATOM 780 C C . PHE A 1 99 ? 10.008 -3.842 -2.619 1 92.12 99 PHE A C 1
ATOM 782 O O . PHE A 1 99 ? 9.266 -4.262 -1.733 1 92.12 99 PHE A O 1
ATOM 789 N N . TYR A 1 100 ? 9.75 -4.023 -3.842 1 93.38 100 TYR A N 1
ATOM 790 C CA . TYR A 1 100 ? 8.453 -4.535 -4.262 1 93.38 100 TYR A CA 1
ATOM 791 C C . TYR A 1 100 ? 8.391 -6.055 -4.129 1 93.38 100 TYR A C 1
ATOM 793 O O . TYR A 1 100 ? 7.328 -6.621 -3.889 1 93.38 100 TYR A O 1
ATOM 801 N N . GLY A 1 101 ? 9.508 -6.672 -4.27 1 93.62 101 GLY A N 1
ATOM 802 C CA . GLY A 1 101 ? 9.555 -8.102 -3.998 1 93.62 101 GLY A CA 1
ATOM 803 C C . GLY A 1 101 ? 9.109 -8.453 -2.59 1 93.62 101 GLY A C 1
ATOM 804 O O . GLY A 1 101 ? 8.422 -9.461 -2.385 1 93.62 101 GLY A O 1
ATOM 805 N N . ALA A 1 102 ? 9.539 -7.613 -1.656 1 93.69 102 ALA A N 1
ATOM 806 C CA . ALA A 1 102 ? 9.148 -7.84 -0.269 1 93.69 102 ALA A CA 1
ATOM 807 C C . ALA A 1 102 ? 7.637 -7.707 -0.1 1 93.69 102 ALA A C 1
ATOM 809 O O . ALA A 1 102 ? 7.023 -8.438 0.685 1 93.69 102 ALA A O 1
ATOM 810 N N . MET A 1 103 ? 7.02 -6.785 -0.81 1 94.31 103 MET A N 1
ATOM 811 C CA . MET A 1 103 ? 5.57 -6.605 -0.741 1 94.31 103 MET A CA 1
ATOM 812 C C . MET A 1 103 ? 4.848 -7.809 -1.342 1 94.31 103 MET A C 1
ATOM 814 O O . MET A 1 103 ? 3.859 -8.289 -0.781 1 94.31 103 MET A O 1
ATOM 818 N N . ILE A 1 104 ? 5.34 -8.273 -2.406 1 95.88 104 ILE A N 1
ATOM 819 C CA . ILE A 1 104 ? 4.762 -9.445 -3.045 1 95.88 104 ILE A CA 1
ATOM 820 C C . ILE A 1 104 ? 4.863 -10.648 -2.107 1 95.88 104 ILE A C 1
ATOM 822 O O . ILE A 1 104 ? 3.879 -11.359 -1.889 1 95.88 104 ILE A O 1
ATOM 826 N N . ALA A 1 105 ? 6.043 -10.805 -1.539 1 94.81 105 ALA A N 1
ATOM 827 C CA . ALA A 1 105 ? 6.242 -11.914 -0.612 1 94.81 105 ALA A CA 1
ATOM 828 C C . ALA A 1 105 ? 5.281 -11.82 0.568 1 94.81 105 ALA A C 1
ATOM 830 O O . ALA A 1 105 ? 4.766 -12.844 1.038 1 94.81 105 ALA A O 1
ATOM 831 N N . LYS A 1 106 ? 5.016 -10.672 1.02 1 94.69 106 LYS A N 1
ATOM 832 C CA . LYS A 1 106 ? 4.094 -10.461 2.133 1 94.69 106 LYS A CA 1
ATOM 833 C C . LYS A 1 106 ? 2.678 -10.891 1.758 1 94.69 106 LYS A C 1
ATOM 835 O O . LYS A 1 106 ? 2.004 -11.57 2.531 1 94.69 106 LYS A O 1
ATOM 840 N N . MET A 1 107 ? 2.23 -10.469 0.64 1 95.88 107 MET A N 1
ATOM 841 C CA . MET A 1 107 ? 0.893 -10.836 0.189 1 95.88 107 MET A CA 1
ATOM 842 C C . MET A 1 107 ? 0.771 -12.352 0.038 1 95.88 107 MET A C 1
ATOM 844 O O . MET A 1 107 ? -0.225 -12.945 0.457 1 95.88 107 MET A O 1
ATOM 848 N N . LEU A 1 108 ? 1.804 -12.93 -0.518 1 96.06 108 LEU A N 1
ATOM 849 C CA . LEU A 1 108 ? 1.786 -14.375 -0.712 1 96.06 108 LEU A CA 1
ATOM 850 C C . LEU A 1 108 ? 1.81 -15.102 0.627 1 96.06 108 LEU A C 1
ATOM 852 O O . LEU A 1 108 ? 1.15 -16.125 0.79 1 96.06 108 LEU A O 1
ATOM 856 N N . SER A 1 109 ? 2.551 -14.594 1.534 1 93.88 109 SER A N 1
ATOM 857 C CA . SER A 1 109 ? 2.58 -15.18 2.871 1 93.88 109 SER A CA 1
ATOM 858 C C . SER A 1 109 ? 1.203 -15.141 3.523 1 93.88 109 SER A C 1
ATOM 860 O O . SER A 1 109 ? 0.771 -16.125 4.133 1 93.88 109 SER A O 1
ATOM 862 N N . ASP A 1 110 ? 0.552 -14.047 3.439 1 94.19 110 ASP A N 1
ATOM 863 C CA . ASP A 1 110 ? -0.794 -13.93 3.992 1 94.19 110 ASP A CA 1
ATOM 864 C C . ASP A 1 110 ? -1.747 -14.922 3.33 1 94.19 110 ASP A C 1
ATOM 866 O O . ASP A 1 110 ? -2.555 -15.562 4.008 1 94.19 110 ASP A O 1
ATOM 870 N N . LEU A 1 111 ? -1.654 -14.984 2.027 1 94.19 111 LEU A N 1
ATOM 871 C CA . LEU A 1 111 ? -2.51 -15.914 1.298 1 94.19 111 LEU A CA 1
ATOM 872 C C . LEU A 1 111 ? -2.232 -17.359 1.724 1 94.19 111 LEU A C 1
ATOM 874 O O . LEU A 1 111 ? -3.158 -18.156 1.834 1 94.19 111 LEU A O 1
ATOM 878 N N . ARG A 1 112 ? -0.982 -17.656 1.932 1 93.75 112 ARG A N 1
ATOM 879 C CA . ARG A 1 112 ? -0.605 -18.984 2.389 1 93.75 112 ARG A CA 1
ATOM 880 C C . ARG A 1 112 ? -1.271 -19.312 3.721 1 93.75 112 ARG A C 1
ATOM 882 O O . ARG A 1 112 ? -1.718 -20.453 3.934 1 93.75 112 ARG A O 1
ATOM 889 N N . LEU A 1 113 ? -1.41 -18.344 4.574 1 92.44 113 LEU A N 1
ATOM 890 C CA . LEU A 1 113 ? -1.926 -18.547 5.926 1 92.44 113 LEU A CA 1
ATOM 891 C C . LEU A 1 113 ? -3.447 -18.438 5.945 1 92.44 113 LEU A C 1
ATOM 893 O O . LEU A 1 113 ? -4.082 -18.75 6.961 1 92.44 113 LEU A O 1
ATOM 897 N N . THR A 1 114 ? -3.971 -18 4.859 1 92.25 114 THR A N 1
ATOM 898 C CA . THR A 1 114 ? -5.414 -17.812 4.785 1 92.25 114 THR A CA 1
ATOM 899 C C . THR A 1 114 ? -6.141 -19.141 4.883 1 92.25 114 THR A C 1
ATOM 901 O O . THR A 1 114 ? -5.77 -20.109 4.207 1 92.25 114 THR A O 1
ATOM 904 N N . ARG A 1 115 ? -7.117 -19.188 5.715 1 89.69 115 ARG A N 1
ATOM 905 C CA . ARG A 1 115 ? -7.98 -20.375 5.797 1 89.69 115 ARG A CA 1
ATOM 906 C C . ARG A 1 115 ? -9.156 -20.25 4.828 1 89.69 115 ARG A C 1
ATOM 908 O O . ARG A 1 115 ? -9.906 -19.281 4.867 1 89.69 115 ARG A O 1
ATOM 915 N N . VAL A 1 116 ? -9.203 -21.266 3.914 1 84.62 116 VAL A N 1
ATOM 916 C CA . VAL A 1 116 ? -10.227 -21.297 2.869 1 84.62 116 VAL A CA 1
ATOM 917 C C . VAL A 1 116 ? -11.031 -22.594 2.959 1 84.62 116 VAL A C 1
ATOM 919 O O . VAL A 1 116 ? -11.156 -23.312 1.973 1 84.62 116 VAL A O 1
ATOM 922 N N . ASP A 1 117 ? -11.516 -23.016 3.908 1 76 117 ASP A N 1
ATOM 923 C CA . ASP A 1 117 ? -12.117 -24.328 4.168 1 76 117 ASP A CA 1
ATOM 924 C C . ASP A 1 117 ? -13.344 -24.547 3.287 1 76 117 ASP A C 1
ATOM 926 O O . ASP A 1 117 ? -13.609 -25.672 2.852 1 76 117 ASP A O 1
ATOM 930 N N . TRP A 1 118 ? -14.016 -23.594 2.867 1 70.38 118 TRP A N 1
ATOM 931 C CA . TRP A 1 118 ? -15.266 -23.781 2.135 1 70.38 118 TRP A CA 1
ATOM 932 C C . TRP A 1 118 ? -15 -24.109 0.67 1 70.38 118 TRP A C 1
ATOM 934 O O . TRP A 1 118 ? -15.875 -24.609 -0.03 1 70.38 118 TRP A O 1
ATOM 944 N N . CYS A 1 119 ? -13.766 -23.797 0.239 1 67.94 119 CYS A N 1
ATOM 945 C CA . CYS A 1 119 ? -13.477 -24.047 -1.168 1 67.94 119 CYS A CA 1
ATOM 946 C C . CYS A 1 119 ? -12.289 -25 -1.317 1 67.94 119 CYS A C 1
ATOM 948 O O . CYS A 1 119 ? -11.602 -24.984 -2.344 1 67.94 119 CYS A O 1
ATOM 950 N N . ALA A 1 120 ? -12.125 -25.719 -0.341 1 68.75 120 ALA A N 1
ATOM 951 C CA . ALA A 1 120 ? -10.961 -26.594 -0.338 1 68.75 120 ALA A CA 1
ATOM 952 C C . ALA A 1 120 ? -11.008 -27.562 -1.518 1 68.75 120 ALA A C 1
ATOM 954 O O . ALA A 1 120 ? -9.977 -27.828 -2.146 1 68.75 120 ALA A O 1
ATOM 955 N N . GLU A 1 121 ? -12.148 -27.969 -1.712 1 69.44 121 GLU A N 1
ATOM 956 C CA . GLU A 1 121 ? -12.289 -28.891 -2.83 1 69.44 121 GLU A CA 1
ATOM 957 C C . GLU A 1 121 ? -12 -28.203 -4.16 1 69.44 121 GLU A C 1
ATOM 959 O O . GLU A 1 121 ? -11.375 -28.797 -5.047 1 69.44 121 GLU A O 1
ATOM 964 N N . GLU A 1 122 ? -12.391 -27 -4.234 1 69.25 122 GLU A N 1
ATOM 965 C CA . GLU A 1 122 ? -12.172 -26.234 -5.461 1 69.25 122 GLU A CA 1
ATOM 966 C C . GLU A 1 122 ? -10.695 -25.938 -5.668 1 69.25 122 GLU A C 1
ATOM 968 O O . GLU A 1 122 ? -10.227 -25.844 -6.805 1 69.25 122 GLU A O 1
ATOM 973 N N . LEU A 1 123 ? -9.977 -25.75 -4.652 1 71.19 123 LEU A N 1
ATOM 974 C CA . LEU A 1 123 ? -8.555 -25.438 -4.703 1 71.19 123 LEU A CA 1
ATOM 975 C C . LEU A 1 123 ? -7.738 -26.672 -5.066 1 71.19 123 LEU A C 1
ATOM 977 O O . LEU A 1 123 ? -6.668 -26.547 -5.668 1 71.19 123 LEU A O 1
ATOM 981 N N . GLN A 1 124 ? -8.258 -27.797 -4.637 1 66.25 124 GLN A N 1
ATOM 982 C CA . GLN A 1 124 ? -7.543 -29.047 -4.898 1 66.25 124 GLN A CA 1
ATOM 983 C C . GLN A 1 124 ? -7.824 -29.547 -6.312 1 66.25 124 GLN A C 1
ATOM 985 O O . GLN A 1 124 ? -6.984 -30.219 -6.914 1 66.25 124 GLN A O 1
ATOM 990 N N . ARG A 1 125 ? -9.086 -29.328 -6.727 1 55.66 125 ARG A N 1
ATOM 991 C CA . ARG A 1 125 ? -9.484 -29.906 -8.008 1 55.66 125 ARG A CA 1
ATOM 992 C C . ARG A 1 125 ? -8.805 -29.188 -9.164 1 55.66 125 ARG A C 1
ATOM 994 O O . ARG A 1 125 ? -9.141 -28.031 -9.469 1 55.66 125 ARG A O 1
ATOM 1001 N N . ALA A 1 126 ? -7.637 -29.016 -9.156 1 48 126 ALA A N 1
ATOM 1002 C CA . ALA A 1 126 ? -6.996 -28.734 -10.438 1 48 126 ALA A CA 1
ATOM 1003 C C . ALA A 1 126 ? -6.473 -30 -11.094 1 48 126 ALA A C 1
ATOM 1005 O O . ALA A 1 126 ? -6.098 -30.953 -10.398 1 48 126 ALA A O 1
ATOM 1006 N N . MET B 1 1 ? -16.031 13.867 11.711 1 80.62 1 MET B N 1
ATOM 1007 C CA . MET B 1 1 ? -14.859 13.438 10.945 1 80.62 1 MET B CA 1
ATOM 1008 C C . MET B 1 1 ? -13.648 13.25 11.859 1 80.62 1 MET B C 1
ATOM 1010 O O . MET B 1 1 ? -13.469 14 12.82 1 80.62 1 MET B O 1
ATOM 1014 N N . ASN B 1 2 ? -12.906 12.188 11.57 1 88.62 2 ASN B N 1
ATOM 1015 C CA . ASN B 1 2 ? -11.672 11.93 12.305 1 88.62 2 ASN B CA 1
ATOM 1016 C C . ASN B 1 2 ? -10.773 13.164 12.352 1 88.62 2 ASN B C 1
ATOM 1018 O O . ASN B 1 2 ? -10.617 13.859 11.344 1 88.62 2 ASN B O 1
ATOM 1022 N N . GLN B 1 3 ? -10.32 13.461 13.523 1 92.38 3 GLN B N 1
ATOM 1023 C CA . GLN B 1 3 ? -9.539 14.672 13.742 1 92.38 3 GLN B CA 1
ATOM 1024 C C . GLN B 1 3 ? -8.32 14.711 12.828 1 92.38 3 GLN B C 1
ATOM 1026 O O . GLN B 1 3 ? -7.977 15.758 12.281 1 92.38 3 GLN B O 1
ATOM 1031 N N . THR B 1 4 ? -7.664 13.664 12.727 1 96.12 4 THR B N 1
ATOM 1032 C CA . THR B 1 4 ? -6.469 13.578 11.898 1 96.12 4 THR B CA 1
ATOM 1033 C C . THR B 1 4 ? -6.809 13.836 10.43 1 96.12 4 THR B C 1
ATOM 1035 O O . THR B 1 4 ? -6.133 14.617 9.758 1 96.12 4 THR B O 1
ATOM 1038 N N . LEU B 1 5 ? -7.828 13.156 9.914 1 95.88 5 LEU B N 1
ATOM 1039 C CA . LEU B 1 5 ? -8.258 13.344 8.531 1 95.88 5 LEU B CA 1
ATOM 1040 C C . LEU B 1 5 ? -8.641 14.805 8.281 1 95.88 5 LEU B C 1
ATOM 1042 O O . LEU B 1 5 ? -8.25 15.383 7.262 1 95.88 5 LEU B O 1
ATOM 1046 N N . LYS B 1 6 ? -9.32 15.352 9.195 1 93.94 6 LYS B N 1
ATOM 1047 C CA . LYS B 1 6 ? -9.703 16.75 9.086 1 93.94 6 LYS B CA 1
ATOM 1048 C C . LYS B 1 6 ? -8.469 17.656 8.992 1 93.94 6 LYS B C 1
ATOM 1050 O O . LYS B 1 6 ? -8.414 18.547 8.141 1 93.94 6 LYS B O 1
ATOM 1055 N N . ALA B 1 7 ? -7.539 17.484 9.883 1 95.25 7 ALA B N 1
ATOM 1056 C CA . ALA B 1 7 ? -6.32 18.281 9.914 1 95.25 7 ALA B CA 1
ATOM 1057 C C . ALA B 1 7 ? -5.531 18.125 8.617 1 95.25 7 ALA B C 1
ATOM 1059 O O . ALA B 1 7 ? -5.008 19.109 8.078 1 95.25 7 ALA B O 1
ATOM 1060 N N . LEU B 1 8 ? -5.457 16.938 8.102 1 96.25 8 LEU B N 1
ATOM 1061 C CA . LEU B 1 8 ? -4.746 16.688 6.852 1 96.25 8 LEU B CA 1
ATOM 1062 C C . LEU B 1 8 ? -5.434 17.375 5.68 1 96.25 8 LEU B C 1
ATOM 1064 O O . LEU B 1 8 ? -4.773 18 4.852 1 96.25 8 LEU B O 1
ATOM 1068 N N . LEU B 1 9 ? -6.73 17.266 5.613 1 94.75 9 LEU B N 1
ATOM 1069 C CA . LEU B 1 9 ? -7.484 17.891 4.539 1 94.75 9 LEU B CA 1
ATOM 1070 C C . LEU B 1 9 ? -7.285 19.406 4.555 1 94.75 9 LEU B C 1
ATOM 1072 O O . LEU B 1 9 ? -7.055 20.016 3.508 1 94.75 9 LEU B O 1
ATOM 1076 N N . ARG B 1 10 ? -7.363 19.953 5.719 1 93.31 10 ARG B N 1
ATOM 1077 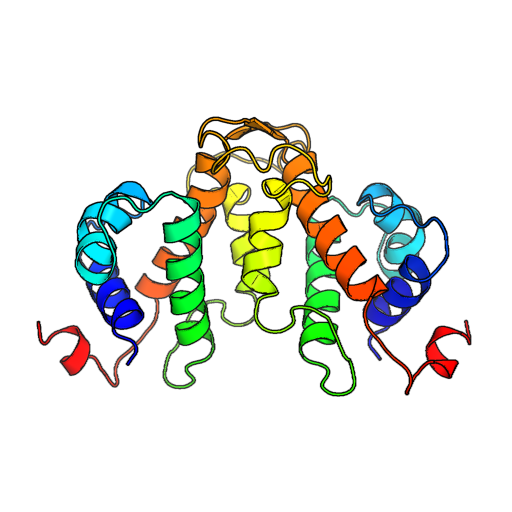C CA . ARG B 1 10 ? -7.141 21.391 5.844 1 93.31 10 ARG B CA 1
ATOM 1078 C C . ARG B 1 10 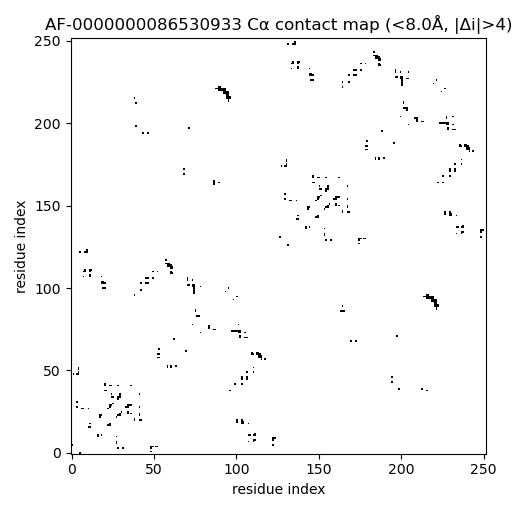? -5.738 21.766 5.367 1 93.31 10 ARG B C 1
ATOM 1080 O O . ARG B 1 10 ? -5.57 22.766 4.652 1 93.31 10 ARG B O 1
ATOM 1087 N N . TYR B 1 11 ? -4.801 21.062 5.781 1 94.94 11 TYR B N 1
ATOM 1088 C CA . TYR B 1 11 ? -3.406 21.359 5.457 1 94.94 11 TYR B CA 1
ATOM 1089 C C . TYR B 1 11 ? -3.166 21.266 3.957 1 94.94 11 TYR B C 1
ATOM 1091 O O . TYR B 1 11 ? -2.607 22.188 3.354 1 94.94 11 TYR B O 1
ATOM 1099 N N . VAL B 1 12 ? -3.613 20.188 3.283 1 94.5 12 VAL B N 1
ATOM 1100 C CA . VAL B 1 12 ? -3.252 19.938 1.893 1 94.5 12 VAL B CA 1
ATOM 1101 C C . VAL B 1 12 ? -4.074 20.844 0.974 1 94.5 12 VAL B C 1
ATOM 1103 O O . VAL B 1 12 ? -3.705 21.062 -0.183 1 94.5 12 VAL B O 1
ATOM 1106 N N . LYS B 1 13 ? -5.125 21.266 1.409 1 91.56 13 LYS B N 1
ATOM 1107 C CA . LYS B 1 13 ? -5.957 22.125 0.577 1 91.56 13 LYS B CA 1
ATOM 1108 C C . LYS B 1 13 ? -5.504 23.578 0.665 1 91.56 13 LYS B C 1
ATOM 1110 O O . LYS B 1 13 ? -5.914 24.422 -0.144 1 91.56 13 LYS B O 1
ATOM 1115 N N . ALA B 1 14 ? -4.688 23.75 1.625 1 89 14 ALA B N 1
ATOM 1116 C CA . ALA B 1 14 ? -4.062 25.062 1.687 1 89 14 ALA B CA 1
ATOM 1117 C C . ALA B 1 14 ? -3.01 25.234 0.596 1 89 14 ALA B C 1
ATOM 1119 O O . ALA B 1 14 ? -2.328 24.266 0.238 1 89 14 ALA B O 1
ATOM 1120 N N . THR B 1 15 ? -2.857 26.375 0.061 1 84.12 15 THR B N 1
ATOM 1121 C CA . THR B 1 15 ? -1.933 26.641 -1.034 1 84.12 15 THR B CA 1
ATOM 1122 C C . THR B 1 15 ? -0.487 26.5 -0.568 1 84.12 15 THR B C 1
ATOM 1124 O O . THR B 1 15 ? -0.113 27.016 0.484 1 84.12 15 THR B O 1
ATOM 1127 N N . GLY B 1 16 ? 0.324 25.781 -1.357 1 83.25 16 GLY B N 1
ATOM 1128 C CA . GLY B 1 16 ? 1.763 25.703 -1.154 1 83.25 16 GLY B CA 1
ATOM 1129 C C . GLY B 1 16 ? 2.16 24.766 -0.034 1 83.25 16 GLY B C 1
ATOM 1130 O O . GLY B 1 16 ? 3.203 24.953 0.597 1 83.25 16 GLY B O 1
ATOM 1131 N N . SER B 1 17 ? 1.292 23.859 0.242 1 86.69 17 SER B N 1
ATOM 1132 C CA . SER B 1 17 ? 1.611 22.922 1.326 1 86.69 17 SER B CA 1
ATOM 1133 C C . SER B 1 17 ? 2.74 21.984 0.932 1 86.69 17 SER B C 1
ATOM 1135 O O . SER B 1 17 ? 2.785 21.5 -0.201 1 86.69 17 SER B O 1
ATOM 1137 N N . ASP B 1 18 ? 3.682 21.875 1.88 1 92.44 18 ASP B N 1
ATOM 1138 C CA . ASP B 1 18 ? 4.785 20.938 1.75 1 92.44 18 ASP B CA 1
ATOM 1139 C C . ASP B 1 18 ? 4.328 19.516 2.064 1 92.44 18 ASP B C 1
ATOM 1141 O O . ASP B 1 18 ? 3.828 19.25 3.16 1 92.44 18 ASP B O 1
ATOM 1145 N N . THR B 1 19 ? 4.543 18.641 1.104 1 92 19 THR B N 1
ATOM 1146 C CA . THR B 1 19 ? 3.98 17.297 1.258 1 92 19 THR B CA 1
ATOM 1147 C C . THR B 1 19 ? 5.039 16.328 1.764 1 92 19 THR B C 1
ATOM 1149 O O . THR B 1 19 ? 4.848 15.109 1.706 1 92 19 THR B O 1
ATOM 1152 N N . THR B 1 20 ? 6.152 16.812 2.221 1 93.88 20 THR B N 1
ATOM 1153 C CA . THR B 1 20 ? 7.16 15.93 2.812 1 93.88 20 THR B CA 1
ATOM 1154 C C . THR B 1 20 ? 6.691 15.406 4.168 1 93.88 20 THR B C 1
ATOM 1156 O O . THR B 1 20 ? 5.879 16.047 4.84 1 93.88 20 THR B O 1
ATOM 1159 N N . TRP B 1 21 ? 7.254 14.289 4.547 1 93.94 21 TRP B N 1
ATOM 1160 C CA . TRP B 1 21 ? 6.82 13.703 5.809 1 93.94 21 TRP B CA 1
ATOM 1161 C C . TRP B 1 21 ? 7.277 14.555 6.988 1 93.94 21 TRP B C 1
ATOM 1163 O O . TRP B 1 21 ? 6.602 14.617 8.016 1 93.94 21 TRP B O 1
ATOM 1173 N N . ILE B 1 22 ? 8.391 15.266 6.797 1 94.38 22 ILE B N 1
ATOM 1174 C CA . ILE B 1 22 ? 8.898 16.125 7.852 1 94.38 22 ILE B CA 1
ATOM 1175 C C . ILE B 1 22 ? 7.945 17.297 8.062 1 94.38 22 ILE B C 1
ATOM 1177 O O . ILE B 1 22 ? 7.621 17.656 9.203 1 94.38 22 ILE B O 1
ATOM 1181 N N . ALA B 1 23 ? 7.496 17.891 7 1 95.88 23 ALA B N 1
ATOM 1182 C CA . ALA B 1 23 ? 6.547 19 7.105 1 95.88 23 ALA B CA 1
ATOM 1183 C C . ALA B 1 23 ? 5.242 18.547 7.746 1 95.88 23 ALA B C 1
ATOM 1185 O O . ALA B 1 23 ? 4.668 19.266 8.578 1 95.88 23 ALA B O 1
ATOM 1186 N N . LEU B 1 24 ? 4.793 17.391 7.395 1 96.69 24 LEU B N 1
ATOM 1187 C CA . LEU B 1 24 ? 3.574 16.844 7.984 1 96.69 24 LEU B CA 1
ATOM 1188 C C . LEU B 1 24 ? 3.738 16.656 9.484 1 96.69 24 LEU B C 1
ATOM 1190 O O . LEU B 1 24 ? 2.83 16.969 10.258 1 96.69 24 LEU B O 1
ATOM 1194 N N . ARG B 1 25 ? 4.844 16.047 9.859 1 95.88 25 ARG B N 1
ATOM 1195 C CA . ARG B 1 25 ? 5.113 15.844 11.281 1 95.88 25 ARG B CA 1
ATOM 1196 C C . ARG B 1 25 ? 5.105 17.172 12.039 1 95.88 25 ARG B C 1
ATOM 1198 O O . ARG B 1 25 ? 4.473 17.297 13.086 1 95.88 25 ARG B O 1
ATOM 1205 N N . GLU B 1 26 ? 5.699 18.188 11.438 1 95.88 26 GLU B N 1
ATOM 1206 C CA . GLU B 1 26 ? 5.898 19.438 12.141 1 95.88 26 GLU B CA 1
ATOM 1207 C C . GLU B 1 26 ? 4.613 20.266 12.18 1 95.88 26 GLU B C 1
ATOM 1209 O O . GLU B 1 26 ? 4.293 20.891 13.195 1 95.88 26 GLU B O 1
ATOM 1214 N N . HIS B 1 27 ? 3.807 20.203 11.109 1 95.56 27 HIS B N 1
ATOM 1215 C CA . HIS B 1 27 ? 2.744 21.188 10.977 1 95.56 27 HIS B CA 1
ATOM 1216 C C . HIS B 1 27 ? 1.373 20.562 11.188 1 95.56 27 HIS B C 1
ATOM 1218 O O . HIS B 1 27 ? 0.393 21.266 11.445 1 95.56 27 HIS B O 1
ATOM 1224 N N . VAL B 1 28 ? 1.286 19.281 11.109 1 96.69 28 VAL B N 1
ATOM 1225 C CA . VAL B 1 28 ? -0.046 18.688 11.164 1 96.69 28 VAL B CA 1
ATOM 1226 C C . VAL B 1 28 ? -0.11 17.641 12.281 1 96.69 28 VAL B C 1
ATOM 1228 O O . VAL B 1 28 ? -0.873 17.797 13.234 1 96.69 28 VAL B O 1
ATOM 1231 N N . LEU B 1 29 ? 0.805 16.672 12.227 1 97.62 29 LEU B N 1
ATOM 1232 C CA . LEU B 1 29 ? 0.639 15.492 13.07 1 97.62 29 LEU B CA 1
ATOM 1233 C C . LEU B 1 29 ? 1.296 15.703 14.43 1 97.62 29 LEU B C 1
ATOM 1235 O O . LEU B 1 29 ? 0.835 15.156 15.438 1 97.62 29 LEU B O 1
ATOM 1239 N N . GLY B 1 30 ? 2.406 16.453 14.391 1 95.75 30 GLY B N 1
ATOM 1240 C CA . GLY B 1 30 ? 3.088 16.734 15.641 1 95.75 30 GLY B CA 1
ATOM 1241 C C . GLY B 1 30 ? 2.162 17.25 16.719 1 95.75 30 GLY B C 1
ATOM 1242 O O . GLY B 1 30 ? 2.111 16.688 17.828 1 95.75 30 GLY B O 1
ATOM 1243 N N . PRO B 1 31 ? 1.334 18.203 16.469 1 95.06 31 PRO B N 1
ATOM 1244 C CA . PRO B 1 31 ? 0.409 18.766 17.453 1 95.06 31 PRO B CA 1
ATOM 1245 C C . PRO B 1 31 ? -0.664 17.781 17.891 1 95.06 31 PRO B C 1
ATOM 1247 O O . PRO B 1 31 ? -1.172 17.859 19.016 1 95.06 31 PRO B O 1
ATOM 1250 N N . ILE B 1 32 ? -1.034 16.859 17.109 1 96.25 32 ILE B N 1
ATOM 1251 C CA . ILE B 1 32 ? -2.109 15.914 17.391 1 96.25 32 ILE B CA 1
ATOM 1252 C C . ILE B 1 32 ? -1.552 14.703 18.125 1 96.25 32 ILE B C 1
ATOM 1254 O O . ILE B 1 32 ? -2.203 14.156 19.016 1 96.25 32 ILE B O 1
ATOM 1258 N N . TYR B 1 33 ? -0.398 14.281 17.828 1 95.69 33 TYR B N 1
ATOM 1259 C CA . TYR B 1 33 ? 0.216 13.109 18.438 1 95.69 33 TYR B CA 1
ATOM 1260 C C . TYR B 1 33 ? 1.439 13.492 19.266 1 95.69 33 TYR B C 1
ATOM 1262 O O . TYR B 1 33 ? 1.312 14.07 20.344 1 95.69 33 TYR B O 1
ATOM 1270 N N . HIS B 1 34 ? 2.625 13.344 18.656 1 93.81 34 HIS B N 1
ATOM 1271 C CA . HIS B 1 34 ? 3.848 13.812 19.297 1 93.81 34 HIS B CA 1
ATOM 1272 C C . HIS B 1 34 ? 4.895 14.211 18.266 1 93.81 34 HIS B C 1
ATOM 1274 O O . HIS B 1 34 ? 4.922 13.672 17.156 1 93.81 34 HIS B O 1
ATOM 1280 N N . ARG B 1 35 ? 5.758 15.062 18.688 1 92.81 35 ARG B N 1
ATOM 1281 C CA . ARG B 1 35 ? 6.691 15.719 17.781 1 92.81 35 ARG B CA 1
ATOM 1282 C C . ARG B 1 35 ? 7.832 14.789 17.391 1 92.81 35 ARG B C 1
ATOM 1284 O O . ARG B 1 35 ? 8.562 15.055 16.422 1 92.81 35 ARG B O 1
ATOM 1291 N N . GLU B 1 36 ? 7.992 13.688 18.016 1 92.75 36 GLU B N 1
ATOM 1292 C CA . GLU B 1 36 ? 9.117 12.789 17.766 1 92.75 36 GLU B CA 1
ATOM 1293 C C . GLU B 1 36 ? 8.711 11.648 16.844 1 92.75 36 GLU B C 1
ATOM 1295 O O . GLU B 1 36 ? 9.398 10.625 16.781 1 92.75 36 GLU B O 1
ATOM 1300 N N . MET B 1 37 ? 7.656 11.867 16.109 1 93.56 37 MET B N 1
ATOM 1301 C CA . MET B 1 37 ? 7.211 10.836 15.172 1 93.56 37 MET B CA 1
ATOM 1302 C C . MET B 1 37 ? 8.273 10.562 14.117 1 93.56 37 MET B C 1
ATOM 1304 O O . MET B 1 37 ? 8.914 11.492 13.609 1 93.56 37 MET B O 1
ATOM 1308 N N . LYS B 1 38 ? 8.469 9.32 13.867 1 92.44 38 LYS B N 1
ATOM 1309 C CA . LYS B 1 38 ? 9.375 8.914 12.797 1 92.44 38 LYS B CA 1
ATOM 1310 C C . LYS B 1 38 ? 8.609 8.688 11.492 1 92.44 38 LYS B C 1
ATOM 1312 O O . LYS B 1 38 ? 7.379 8.766 11.469 1 92.44 38 LYS B O 1
ATOM 1317 N N . LEU B 1 39 ? 9.359 8.453 10.438 1 92.88 39 LEU B N 1
ATOM 1318 C CA . LEU B 1 39 ? 8.766 8.312 9.117 1 92.88 39 LEU B CA 1
ATOM 1319 C C . LEU B 1 39 ? 7.68 7.242 9.117 1 92.88 39 LEU B C 1
ATOM 1321 O O . LEU B 1 39 ? 6.59 7.453 8.578 1 92.88 39 LEU B O 1
ATOM 1325 N N . VAL B 1 40 ? 7.918 6.141 9.773 1 90.94 40 VAL B N 1
ATOM 1326 C CA . VAL B 1 40 ? 6.988 5.016 9.797 1 90.94 40 VAL B CA 1
ATOM 1327 C C . VAL B 1 40 ? 5.719 5.41 10.547 1 90.94 40 VAL B C 1
ATOM 1329 O O . VAL B 1 40 ? 4.617 4.996 10.18 1 90.94 40 VAL B O 1
ATOM 1332 N N . ASP B 1 41 ? 5.883 6.168 11.578 1 93.38 41 ASP B N 1
ATOM 1333 C CA . ASP B 1 41 ? 4.73 6.664 12.32 1 93.38 41 ASP B CA 1
ATOM 1334 C C . ASP B 1 41 ? 3.857 7.562 11.445 1 93.38 41 ASP B C 1
ATOM 1336 O O . ASP B 1 41 ? 2.633 7.418 11.422 1 93.38 41 ASP B O 1
ATOM 1340 N N . VAL B 1 42 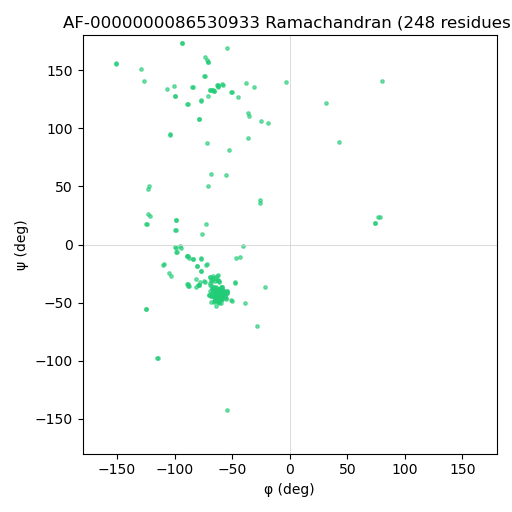? 4.535 8.445 10.781 1 95.12 42 VAL B N 1
ATOM 1341 C CA . VAL B 1 42 ? 3.828 9.375 9.906 1 95.12 42 VAL B CA 1
ATOM 1342 C C . VAL B 1 42 ? 3.104 8.602 8.805 1 95.12 42 VAL B C 1
ATOM 1344 O O . VAL B 1 42 ? 1.923 8.844 8.539 1 95.12 42 VAL B O 1
ATOM 1347 N N . LEU B 1 43 ? 3.818 7.691 8.203 1 95.25 43 LEU B N 1
ATOM 1348 C CA . LEU B 1 43 ? 3.23 6.859 7.156 1 95.25 43 LEU B CA 1
ATOM 1349 C C . LEU B 1 43 ? 1.977 6.152 7.664 1 95.25 43 LEU B C 1
ATOM 1351 O O . LEU B 1 43 ? 0.944 6.152 6.992 1 95.25 43 LEU B O 1
ATOM 1355 N N . SER B 1 44 ? 2.062 5.582 8.789 1 95.06 44 SER B N 1
ATOM 1356 C CA . SER B 1 44 ? 0.961 4.832 9.383 1 95.06 44 SER B CA 1
ATOM 1357 C C . SER B 1 44 ? -0.26 5.723 9.594 1 95.06 44 SER B C 1
ATOM 1359 O O . SER B 1 44 ? -1.377 5.348 9.227 1 95.06 44 SER B O 1
ATOM 1361 N N . VAL B 1 45 ? -0.044 6.852 10.117 1 96.44 45 VAL B N 1
ATOM 1362 C CA . VAL B 1 45 ? -1.139 7.754 10.461 1 96.44 45 VAL B CA 1
ATOM 1363 C C . VAL B 1 45 ? -1.771 8.297 9.18 1 96.44 45 VAL B C 1
ATOM 1365 O O . VAL B 1 45 ? -2.998 8.367 9.07 1 96.44 45 VAL B O 1
ATOM 1368 N N . VAL B 1 46 ? -0.961 8.672 8.234 1 97.31 46 VAL B N 1
ATOM 1369 C CA . VAL B 1 46 ? -1.469 9.211 6.977 1 97.31 46 VAL B CA 1
ATOM 1370 C C . VAL B 1 46 ? -2.258 8.133 6.234 1 97.31 46 VAL B C 1
ATOM 1372 O O . VAL 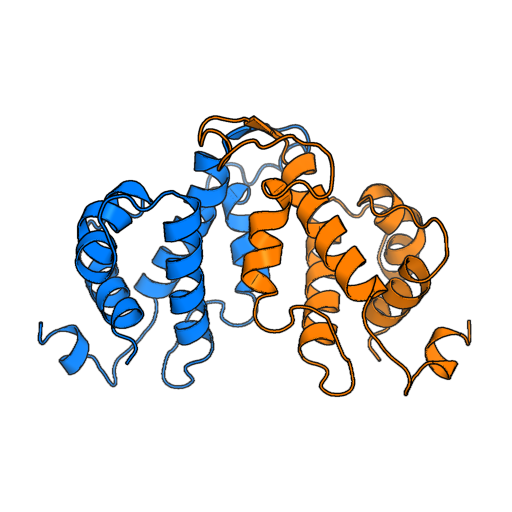B 1 46 ? -3.322 8.406 5.68 1 97.31 46 VAL B O 1
ATOM 1375 N N . LEU B 1 47 ? -1.715 6.945 6.254 1 97.12 47 LEU B N 1
ATOM 1376 C CA . LEU B 1 47 ? -2.396 5.832 5.598 1 97.12 47 LEU B CA 1
ATOM 1377 C C . LEU B 1 47 ? -3.773 5.602 6.211 1 97.12 47 LEU B C 1
ATOM 1379 O O . LEU B 1 47 ? -4.754 5.418 5.488 1 97.12 47 LEU B O 1
ATOM 1383 N N . GLN B 1 48 ? -3.873 5.605 7.465 1 95.94 48 GLN B N 1
ATOM 1384 C CA . GLN B 1 48 ? -5.145 5.395 8.148 1 95.94 48 GLN B CA 1
ATOM 1385 C C . GLN B 1 48 ? -6.152 6.477 7.773 1 95.94 48 GLN B C 1
ATOM 1387 O O . GLN B 1 48 ? -7.316 6.18 7.492 1 95.94 48 GLN B O 1
ATOM 1392 N N . ALA B 1 49 ? -5.703 7.664 7.781 1 96.19 49 ALA B N 1
ATOM 1393 C CA . ALA B 1 49 ? -6.578 8.773 7.414 1 96.19 49 ALA B CA 1
ATOM 1394 C C . ALA B 1 49 ? -7.016 8.664 5.953 1 96.19 49 ALA B C 1
ATOM 1396 O O . ALA B 1 49 ? -8.188 8.906 5.633 1 96.19 49 ALA B O 1
ATOM 1397 N N . TYR B 1 50 ? -6.062 8.352 5.18 1 95.5 50 TYR B N 1
ATOM 1398 C CA . TYR B 1 50 ? -6.32 8.18 3.754 1 95.5 50 TYR B CA 1
ATOM 1399 C C . TYR B 1 50 ? -7.367 7.094 3.514 1 95.5 50 TYR B C 1
ATOM 1401 O O . TYR B 1 50 ? -8.281 7.273 2.707 1 95.5 50 TYR B O 1
ATOM 1409 N N . GLU B 1 51 ? -7.238 5.988 4.152 1 94.12 51 GLU B N 1
ATOM 1410 C CA . GLU B 1 51 ? -8.195 4.891 4.023 1 94.12 51 GLU B CA 1
ATOM 1411 C C . GLU B 1 51 ? -9.586 5.309 4.5 1 94.12 51 GLU B C 1
ATOM 1413 O O . GLU B 1 51 ? -10.594 4.922 3.908 1 94.12 51 GLU B O 1
ATOM 1418 N N . LEU B 1 52 ? -9.633 6.086 5.539 1 94.06 52 LEU B N 1
ATOM 1419 C CA . LEU B 1 52 ? -10.914 6.621 5.988 1 94.06 52 LEU B CA 1
ATOM 1420 C C . LEU B 1 52 ? -11.57 7.449 4.895 1 94.06 52 LEU B C 1
ATOM 1422 O O . LEU B 1 52 ? -12.781 7.344 4.676 1 94.06 52 LEU B O 1
ATOM 1426 N N . ALA B 1 53 ? -10.773 8.219 4.289 1 93.88 53 ALA B N 1
ATOM 1427 C CA . ALA B 1 53 ? -11.289 9.047 3.201 1 93.88 53 ALA B CA 1
ATOM 1428 C C . ALA B 1 53 ? -11.773 8.188 2.039 1 93.88 53 ALA B C 1
ATOM 1430 O O . ALA B 1 53 ? -12.805 8.477 1.432 1 93.88 53 ALA B O 1
ATOM 1431 N N . LEU B 1 54 ? -10.984 7.148 1.729 1 92.69 54 LEU B N 1
ATOM 1432 C CA . LEU B 1 54 ? -11.32 6.258 0.622 1 92.69 54 LEU B CA 1
ATOM 1433 C C . LEU B 1 54 ? -12.656 5.57 0.858 1 92.69 54 LEU B C 1
ATOM 1435 O O . LEU B 1 54 ? -13.414 5.332 -0.087 1 92.69 54 LEU B O 1
ATOM 1439 N N . PHE B 1 55 ? -12.961 5.34 2.055 1 89.38 55 PHE B N 1
ATOM 1440 C CA . PHE B 1 55 ? -14.148 4.555 2.369 1 89.38 55 PHE B CA 1
ATOM 1441 C C . PHE B 1 55 ? -15.305 5.461 2.756 1 89.38 55 PHE B C 1
ATOM 1443 O O . PHE B 1 55 ? -16.406 4.984 3.02 1 89.38 55 PHE B O 1
ATOM 1450 N N . GLU B 1 56 ? -15.078 6.746 2.799 1 89.5 56 GLU B N 1
ATOM 1451 C CA . GLU B 1 56 ? -16.156 7.695 3.033 1 89.5 56 GLU B CA 1
ATOM 1452 C C . GLU B 1 56 ? -16.969 7.938 1.763 1 89.5 56 GLU B C 1
ATOM 1454 O O . GLU B 1 56 ? -16.5 8.594 0.833 1 89.5 56 GLU B O 1
ATOM 1459 N N . PRO B 1 57 ? -18.156 7.41 1.771 1 87.88 57 PRO B N 1
ATOM 1460 C CA . PRO B 1 57 ? -18.938 7.488 0.532 1 87.88 57 PRO B CA 1
ATOM 1461 C C . PRO B 1 57 ? -19.234 8.922 0.113 1 87.88 57 PRO B C 1
ATOM 1463 O O . PRO B 1 57 ? -19.469 9.195 -1.07 1 87.88 57 PRO B O 1
ATOM 1466 N N . ARG B 1 58 ? -19.359 9.836 0.991 1 89 58 ARG B N 1
ATOM 1467 C CA . ARG B 1 58 ? -19.688 11.227 0.679 1 89 58 ARG B CA 1
ATOM 1468 C C . ARG B 1 58 ? -18.5 11.93 0.036 1 89 58 ARG B C 1
ATOM 1470 O O . ARG B 1 58 ? -18.641 13.008 -0.54 1 89 58 ARG B O 1
ATOM 1477 N N . PHE B 1 59 ? -17.281 11.336 0.191 1 90.62 59 PHE B N 1
ATOM 1478 C CA . PHE B 1 59 ? -16.078 11.891 -0.421 1 90.62 59 PHE B CA 1
ATOM 1479 C C . PHE B 1 59 ? -15.938 11.422 -1.864 1 90.62 59 PHE B C 1
ATOM 1481 O O . PHE B 1 59 ? -16.219 10.258 -2.174 1 90.62 59 PHE B O 1
ATOM 1488 N N . GLU B 1 60 ? -15.617 12.312 -2.691 1 90.62 60 GLU B N 1
ATOM 1489 C CA . GLU B 1 60 ? -15.25 11.969 -4.062 1 90.62 60 GLU B CA 1
ATOM 1490 C C . GLU B 1 60 ? -13.742 12.047 -4.266 1 90.62 60 GLU B C 1
ATOM 1492 O O . GLU B 1 60 ? -13.195 13.117 -4.535 1 90.62 60 GLU B O 1
ATOM 1497 N N . LEU B 1 61 ? -13.078 10.938 -4.117 1 90.38 61 LEU B N 1
ATOM 1498 C CA . LEU B 1 61 ? -11.633 10.844 -4.277 1 90.38 61 LEU B CA 1
ATOM 1499 C C . LEU B 1 61 ? -11.273 10.289 -5.652 1 90.38 61 LEU B C 1
ATOM 1501 O O . LEU B 1 61 ? -11.805 9.258 -6.066 1 90.38 61 LEU B O 1
ATOM 1505 N N . PRO B 1 62 ? -10.414 10.969 -6.371 1 85.44 62 PRO B N 1
ATOM 1506 C CA . PRO B 1 62 ? -9.961 10.422 -7.656 1 85.44 62 PRO B CA 1
ATOM 1507 C C . PRO B 1 62 ? -9.211 9.102 -7.5 1 85.44 62 PRO B C 1
ATOM 1509 O O . PRO B 1 62 ? -8.461 8.922 -6.539 1 85.44 62 PRO B O 1
ATOM 1512 N N . GLY B 1 63 ? -9.508 8.188 -8.352 1 81.94 63 GLY B N 1
ATOM 1513 C CA . GLY B 1 63 ? -8.773 6.926 -8.375 1 81.94 63 GLY B CA 1
ATOM 1514 C C . GLY B 1 63 ? -9.133 6.004 -7.227 1 81.94 63 GLY B C 1
ATOM 1515 O O . GLY B 1 63 ? -8.32 5.164 -6.828 1 81.94 63 GLY B O 1
ATOM 1516 N N . ARG B 1 64 ? -10.227 6.211 -6.594 1 85.31 64 ARG B N 1
ATOM 1517 C CA . ARG B 1 64 ? -10.68 5.43 -5.449 1 85.31 64 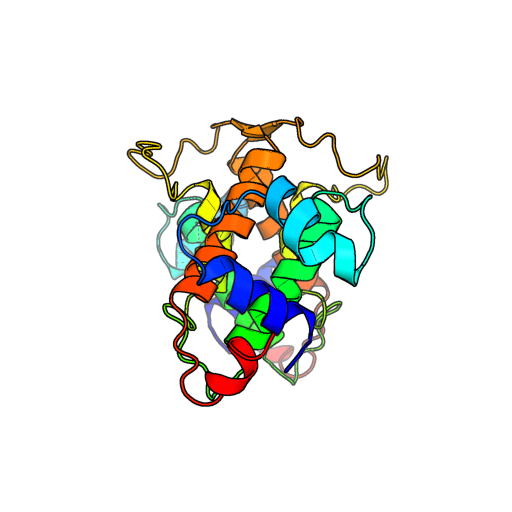ARG B CA 1
ATOM 1518 C C . ARG B 1 64 ? -10.562 3.936 -5.727 1 85.31 64 ARG B C 1
ATOM 1520 O O . ARG B 1 64 ? -10.133 3.168 -4.859 1 85.31 64 ARG B O 1
ATOM 1527 N N . TYR B 1 65 ? -10.742 3.514 -7.012 1 81 65 TYR B N 1
ATOM 1528 C CA . TYR B 1 65 ? -10.805 2.092 -7.336 1 81 65 TYR B CA 1
ATOM 1529 C C . TYR B 1 65 ? -9.422 1.541 -7.637 1 81 65 TYR B C 1
ATOM 1531 O O . TYR B 1 65 ? -9.227 0.324 -7.688 1 81 65 TYR B O 1
ATOM 1539 N N . THR B 1 66 ? -8.453 2.465 -7.758 1 89.19 66 THR B N 1
ATOM 1540 C CA . THR B 1 66 ? -7.086 2.031 -8.031 1 89.19 66 THR B CA 1
ATOM 1541 C C . THR B 1 66 ? -6.129 2.574 -6.973 1 89.19 66 THR B C 1
ATOM 1543 O O . THR B 1 66 ? -4.914 2.59 -7.18 1 89.19 66 THR B O 1
ATOM 1546 N N . ALA B 1 67 ? -6.688 2.984 -5.879 1 90.94 67 ALA B N 1
ATOM 1547 C CA . ALA B 1 67 ? -5.93 3.732 -4.879 1 90.94 67 ALA B CA 1
ATOM 1548 C C . ALA B 1 67 ? -4.754 2.912 -4.355 1 90.94 67 ALA B C 1
ATOM 1550 O O . ALA B 1 67 ? -3.635 3.418 -4.246 1 90.94 67 ALA B O 1
ATOM 1551 N N . SER B 1 68 ? -5.016 1.645 -4.117 1 91.69 68 SER B N 1
ATOM 1552 C CA . SER B 1 68 ? -3.973 0.8 -3.545 1 91.69 68 SER B CA 1
ATOM 1553 C C . SER B 1 68 ? -2.805 0.631 -4.512 1 91.69 68 SER B C 1
ATOM 1555 O O . SER B 1 68 ? -1.646 0.801 -4.125 1 91.69 68 SER B O 1
ATOM 1557 N N . LEU B 1 69 ? -3.117 0.305 -5.715 1 91.5 69 LEU B N 1
ATOM 1558 C CA . LEU B 1 69 ? -2.061 0.104 -6.699 1 91.5 69 LEU B CA 1
ATOM 1559 C C . LEU B 1 69 ? -1.328 1.411 -6.988 1 91.5 69 LEU B C 1
ATOM 1561 O O . LEU B 1 69 ? -0.098 1.435 -7.062 1 91.5 69 LEU B O 1
ATOM 1565 N N . ASP B 1 70 ? -2.115 2.469 -7.148 1 91.94 70 ASP B N 1
ATOM 1566 C CA . ASP B 1 70 ? -1.51 3.773 -7.398 1 91.94 70 ASP B CA 1
ATOM 1567 C C . ASP B 1 70 ? -0.573 4.168 -6.258 1 91.94 70 ASP B C 1
ATOM 1569 O O . ASP B 1 70 ? 0.489 4.75 -6.492 1 91.94 70 ASP B O 1
ATOM 1573 N N . LEU B 1 71 ? -0.991 3.857 -5.102 1 94.5 71 LEU B N 1
ATOM 1574 C CA . LEU B 1 71 ? -0.178 4.168 -3.928 1 94.5 71 LEU B CA 1
ATOM 1575 C C . LEU B 1 71 ? 1.126 3.377 -3.947 1 94.5 71 LEU B C 1
ATOM 1577 O O . LEU B 1 71 ? 2.205 3.947 -3.766 1 94.5 71 LEU B O 1
ATOM 1581 N N . LEU B 1 72 ? 1.059 2.145 -4.27 1 93.5 72 LEU B N 1
ATOM 1582 C CA . LEU B 1 72 ? 2.24 1.288 -4.262 1 93.5 72 LEU B CA 1
ATOM 1583 C C . LEU B 1 72 ? 3.209 1.69 -5.367 1 93.5 72 LEU B C 1
ATOM 1585 O O . LEU B 1 72 ? 4.426 1.575 -5.203 1 93.5 72 LEU B O 1
ATOM 1589 N N . LEU B 1 73 ? 2.699 2.199 -6.43 1 91.12 73 LEU B N 1
ATOM 1590 C CA . LEU B 1 73 ? 3.545 2.48 -7.582 1 91.12 73 LEU B CA 1
ATOM 1591 C C . LEU B 1 73 ? 4.008 3.934 -7.578 1 91.12 73 LEU B C 1
ATOM 1593 O O . LEU B 1 73 ? 4.812 4.336 -8.414 1 91.12 73 LEU B O 1
ATOM 1597 N N . ALA B 1 74 ? 3.568 4.668 -6.602 1 91.56 74 ALA B N 1
ATOM 1598 C CA . ALA B 1 74 ? 3.879 6.094 -6.527 1 91.56 74 ALA B CA 1
ATOM 1599 C C . ALA B 1 74 ? 5.387 6.328 -6.582 1 91.56 74 ALA B C 1
ATOM 1601 O O . ALA B 1 74 ? 5.852 7.258 -7.25 1 91.56 74 ALA B O 1
ATOM 1602 N N . PRO B 1 75 ? 6.172 5.48 -5.898 1 89 75 PRO B N 1
ATOM 1603 C CA . PRO B 1 75 ? 7.613 5.734 -5.895 1 89 75 PRO B CA 1
ATOM 1604 C C . PRO B 1 75 ? 8.242 5.598 -7.277 1 89 75 PRO B C 1
ATOM 1606 O O . PRO B 1 75 ? 9.281 6.203 -7.551 1 89 75 PRO B O 1
ATOM 1609 N N . ILE B 1 76 ? 7.672 4.797 -8.055 1 84.31 76 ILE B N 1
ATOM 1610 C CA . ILE B 1 76 ? 8.344 4.547 -9.328 1 84.31 76 ILE B CA 1
ATOM 1611 C C . ILE B 1 76 ? 7.613 5.285 -10.445 1 84.31 76 ILE B C 1
ATOM 1613 O O . ILE B 1 76 ? 8.117 5.367 -11.57 1 84.31 76 ILE B O 1
ATOM 1617 N N . ARG B 1 77 ? 6.371 5.543 -10.234 1 77.12 77 ARG B N 1
ATOM 1618 C CA . ARG B 1 77 ? 5.672 6.344 -11.234 1 77.12 77 ARG B CA 1
ATOM 1619 C C . ARG B 1 77 ? 6.043 7.816 -11.117 1 77.12 77 ARG B C 1
ATOM 1621 O O . ARG B 1 77 ? 5.902 8.578 -12.078 1 77.12 77 ARG B O 1
ATOM 1628 N N . GLY B 1 78 ? 7.152 8.258 -10.211 1 53.94 78 GLY B N 1
ATOM 1629 C CA . GLY B 1 78 ? 7.586 9.633 -10.016 1 53.94 78 GLY B CA 1
ATOM 1630 C C . GLY B 1 78 ? 6.434 10.609 -9.883 1 53.94 78 GLY B C 1
ATOM 1631 O O . GLY B 1 78 ? 5.578 10.695 -10.773 1 53.94 78 GLY B O 1
ATOM 1632 N N . SER B 1 79 ? 5.789 10.992 -8.953 1 42.72 79 SER B N 1
ATOM 1633 C CA . SER B 1 79 ? 5.242 12.336 -9.109 1 42.72 79 SER B CA 1
ATOM 1634 C C . SER B 1 79 ? 6.129 13.188 -10.016 1 42.72 79 SER B C 1
ATOM 1636 O O . SER B 1 79 ? 5.656 14.133 -10.648 1 42.72 79 SER B O 1
ATOM 1638 N N . SER B 1 80 ? 7.445 13.633 -9.586 1 35.66 80 SER B N 1
ATOM 1639 C CA . SER B 1 80 ? 8.492 14.312 -10.336 1 35.66 80 SER B CA 1
ATOM 1640 C C . SER B 1 80 ? 8.867 13.539 -11.594 1 35.66 80 SER B C 1
ATOM 1642 O O . SER B 1 80 ? 8.609 12.336 -11.688 1 35.66 80 SER B O 1
ATOM 1644 N N . SER B 1 81 ? 9.773 14.312 -12.586 1 31.78 81 SER B N 1
ATOM 1645 C CA . SER B 1 81 ? 10.586 14.031 -13.766 1 31.78 81 SER B CA 1
ATOM 1646 C C . SER B 1 81 ? 11.352 12.727 -13.609 1 31.78 81 SER B C 1
ATOM 1648 O O . SER B 1 81 ? 12.586 12.719 -13.555 1 31.78 81 SER B O 1
ATOM 1650 N N . LEU B 1 82 ? 11.203 12.141 -12.555 1 35.03 82 LEU B N 1
ATOM 1651 C CA . LEU B 1 82 ? 12.062 10.977 -12.789 1 35.03 82 LEU B CA 1
ATOM 1652 C C . LEU B 1 82 ? 11.688 10.289 -14.094 1 35.03 82 LEU B C 1
ATOM 1654 O O . LEU B 1 82 ? 10.516 9.984 -14.336 1 35.03 82 LEU B O 1
ATOM 1658 N N . ASP B 1 83 ? 12.164 10.82 -15.055 1 32.59 83 ASP B N 1
ATOM 1659 C CA . ASP B 1 83 ? 12.156 10.281 -16.406 1 32.59 83 ASP B CA 1
ATOM 1660 C C . ASP B 1 83 ? 12.055 8.758 -16.391 1 32.59 83 ASP B C 1
ATOM 1662 O O . ASP B 1 83 ? 13.07 8.062 -16.453 1 32.59 83 ASP B O 1
ATOM 1666 N N . VAL B 1 84 ? 11.344 8.305 -15.469 1 35.75 84 VAL B N 1
ATOM 1667 C CA . VAL B 1 84 ? 11.375 6.859 -15.664 1 35.75 84 VAL B CA 1
ATOM 1668 C C . VAL B 1 84 ? 10.914 6.523 -17.078 1 35.75 84 VAL B C 1
ATOM 1670 O O . VAL B 1 84 ? 9.758 6.758 -17.438 1 35.75 84 VAL B O 1
ATOM 1673 N N . VAL B 1 85 ? 11.477 6.938 -17.891 1 33 85 VAL B N 1
ATOM 1674 C CA . VAL B 1 85 ? 11.547 6.215 -19.156 1 33 85 VAL B CA 1
ATOM 1675 C C . VAL B 1 85 ? 11.594 4.711 -18.891 1 33 85 VAL B C 1
ATOM 1677 O O . VAL B 1 85 ? 12.609 4.18 -18.438 1 33 85 VAL B O 1
ATOM 1680 N N . GLY B 1 86 ? 10.344 3.977 -18.844 1 42.22 86 GLY B N 1
ATOM 1681 C CA . GLY B 1 86 ? 10.078 2.551 -18.734 1 42.22 86 GLY B CA 1
ATOM 1682 C C . GLY B 1 86 ? 10.195 2.029 -17.312 1 42.22 86 GLY B C 1
ATOM 1683 O O . GLY B 1 86 ? 10.609 2.764 -16.406 1 42.22 86 GLY B O 1
ATOM 1684 N N . PRO B 1 87 ? 9.273 1.056 -16.844 1 50.19 87 PRO B N 1
ATOM 1685 C CA . PRO B 1 87 ? 9.516 0.476 -15.516 1 50.19 87 PRO B CA 1
ATOM 1686 C C . PRO B 1 87 ? 10.984 0.547 -15.102 1 50.19 87 PRO B C 1
ATOM 1688 O O . PRO B 1 87 ? 11.867 0.227 -15.898 1 50.19 87 PRO B O 1
ATOM 1691 N N . PRO B 1 88 ? 11.242 1.529 -14.094 1 57.25 88 PRO B N 1
ATOM 1692 C CA . PRO B 1 88 ? 12.664 1.587 -13.75 1 57.25 88 PRO B CA 1
ATOM 1693 C C . PRO B 1 88 ? 13.32 0.21 -13.742 1 57.25 88 PRO B C 1
ATOM 1695 O O . PRO B 1 88 ? 12.641 -0.805 -13.578 1 57.25 88 PRO B O 1
ATOM 1698 N N . ASP B 1 89 ? 14.406 0.207 -14.227 1 76.38 89 ASP B N 1
ATOM 1699 C CA . ASP B 1 89 ? 15.281 -0.939 -14.008 1 76.38 89 ASP B CA 1
ATOM 1700 C C . ASP B 1 89 ? 15.109 -1.499 -12.594 1 76.38 89 ASP B C 1
ATOM 1702 O O . ASP B 1 89 ? 15.086 -0.744 -11.625 1 76.38 89 ASP B O 1
ATOM 1706 N N . VAL B 1 90 ? 14.602 -2.676 -12.516 1 82.62 90 VAL B N 1
ATOM 1707 C CA . VAL B 1 90 ? 14.336 -3.348 -11.25 1 82.62 90 VAL B CA 1
ATOM 1708 C C . VAL B 1 90 ? 15.547 -3.209 -10.328 1 82.62 90 VAL B C 1
ATOM 1710 O O . VAL B 1 90 ? 15.438 -3.379 -9.109 1 82.62 90 VAL B O 1
ATOM 1713 N N . GLN B 1 91 ? 16.656 -2.738 -10.906 1 86 91 GLN B N 1
ATOM 1714 C CA . GLN B 1 91 ? 17.875 -2.645 -10.133 1 86 91 GLN B CA 1
ATOM 1715 C C . GLN B 1 91 ? 18.078 -1.23 -9.594 1 86 91 GLN B C 1
ATOM 1717 O O . GLN B 1 91 ? 18.969 -0.996 -8.766 1 86 91 GLN B O 1
ATOM 1722 N N . THR B 1 92 ? 17.25 -0.309 -9.992 1 87.5 92 THR B N 1
ATOM 1723 C CA . THR B 1 92 ? 17.359 1.058 -9.492 1 87.5 92 THR B CA 1
ATOM 1724 C C . THR B 1 92 ? 17.219 1.093 -7.977 1 87.5 92 THR B C 1
ATOM 1726 O O . THR B 1 92 ? 16.359 0.407 -7.414 1 87.5 92 THR B O 1
ATOM 1729 N N . GLN B 1 93 ? 18.109 1.935 -7.402 1 88.75 93 GLN B N 1
ATOM 1730 C CA . GLN B 1 93 ? 18.125 2.006 -5.945 1 88.75 93 GLN B CA 1
ATOM 1731 C C . GLN B 1 93 ? 17.5 3.305 -5.445 1 88.75 93 GLN B C 1
ATOM 1733 O O . GLN B 1 93 ? 17.734 4.371 -6.016 1 88.75 93 GLN B O 1
ATOM 1738 N N . TYR B 1 94 ? 16.625 3.199 -4.438 1 87.06 94 TYR B N 1
ATOM 1739 C CA . TYR B 1 94 ? 16.062 4.336 -3.725 1 87.06 94 TYR B CA 1
ATOM 1740 C C . TYR B 1 94 ? 16.219 4.164 -2.217 1 87.06 94 TYR B C 1
ATOM 1742 O O . TYR B 1 94 ? 16.297 3.037 -1.722 1 87.06 94 TYR B O 1
ATOM 1750 N N . SER B 1 95 ? 16.312 5.328 -1.634 1 89.38 95 SER B N 1
ATOM 1751 C CA . SER B 1 95 ? 16.312 5.277 -0.176 1 89.38 95 SER B CA 1
ATOM 1752 C C . SER B 1 95 ? 14.914 4.973 0.364 1 89.38 95 SER B C 1
ATOM 1754 O O . SER B 1 95 ? 13.914 5.172 -0.332 1 89.38 95 SER B O 1
ATOM 1756 N N . VAL B 1 96 ? 14.859 4.539 1.587 1 90.31 96 VAL B N 1
ATOM 1757 C CA . VAL B 1 96 ? 13.602 4.305 2.285 1 90.31 96 VAL B CA 1
ATOM 1758 C C . VAL B 1 96 ? 12.781 5.594 2.314 1 90.31 96 VAL B C 1
ATOM 1760 O O . VAL B 1 96 ? 11.578 5.574 2.055 1 90.31 96 VAL B O 1
ATOM 1763 N N . GLU B 1 97 ? 13.422 6.645 2.543 1 92 97 GLU B N 1
ATOM 1764 C CA . GLU B 1 97 ? 12.742 7.938 2.604 1 92 97 GLU B CA 1
ATOM 1765 C C . GLU B 1 97 ? 12.102 8.289 1.265 1 92 97 GLU B C 1
ATOM 1767 O O . GLU B 1 97 ? 10.992 8.828 1.222 1 92 97 GLU B O 1
ATOM 1772 N N . ARG B 1 98 ? 12.828 7.953 0.245 1 90.81 98 ARG B N 1
ATOM 1773 C CA . ARG B 1 98 ? 12.297 8.273 -1.076 1 90.81 98 ARG B CA 1
ATOM 1774 C C . ARG B 1 98 ? 11.086 7.406 -1.402 1 90.81 98 ARG B C 1
ATOM 1776 O O . ARG B 1 98 ? 10.086 7.902 -1.931 1 90.81 98 ARG B O 1
ATOM 1783 N N . PHE B 1 99 ? 11.125 6.125 -1.037 1 92.19 99 PHE B N 1
ATOM 1784 C CA . PHE B 1 99 ? 10 5.242 -1.299 1 92.19 99 PHE B CA 1
ATOM 1785 C C . PHE B 1 99 ? 8.766 5.691 -0.521 1 92.19 99 PHE B C 1
ATOM 1787 O O . PHE B 1 99 ? 7.723 5.977 -1.111 1 92.19 99 PHE B O 1
ATOM 1794 N N . TYR B 1 100 ? 8.938 5.836 0.695 1 93.62 100 TYR B N 1
ATOM 1795 C CA . TYR B 1 100 ? 7.777 6.121 1.53 1 93.62 100 TYR B CA 1
ATOM 1796 C C . TYR B 1 100 ? 7.367 7.586 1.414 1 93.62 100 TYR B C 1
ATOM 1798 O O . TYR B 1 100 ? 6.18 7.91 1.503 1 93.62 100 TYR B O 1
ATOM 1806 N N . GLY B 1 101 ? 8.305 8.422 1.209 1 93.62 101 GLY B N 1
ATOM 1807 C CA . GLY B 1 101 ? 7.961 9.805 0.934 1 93.62 101 GLY B CA 1
ATOM 1808 C C . GLY B 1 101 ? 7.059 9.961 -0.274 1 93.62 101 GLY B C 1
ATOM 1809 O O . GLY B 1 101 ? 6.113 10.758 -0.248 1 93.62 101 GLY B O 1
ATOM 1810 N N . ALA B 1 102 ? 7.383 9.211 -1.308 1 93.56 102 ALA B N 1
ATOM 1811 C CA . ALA B 1 102 ? 6.559 9.266 -2.514 1 93.56 102 ALA B CA 1
ATOM 1812 C C . ALA B 1 102 ? 5.148 8.758 -2.236 1 93.56 102 ALA B C 1
ATOM 1814 O O . ALA B 1 102 ? 4.172 9.281 -2.781 1 93.56 102 ALA B O 1
ATOM 1815 N N . MET B 1 103 ? 5.02 7.742 -1.419 1 94.31 103 MET B N 1
ATOM 1816 C CA . MET B 1 103 ? 3.705 7.207 -1.073 1 94.31 103 MET B CA 1
ATOM 1817 C C . MET B 1 103 ? 2.906 8.211 -0.252 1 94.31 103 MET B C 1
ATOM 1819 O O . MET B 1 103 ? 1.711 8.406 -0.489 1 94.31 103 MET B O 1
ATOM 1823 N N . ILE B 1 104 ? 3.543 8.836 0.647 1 95.75 104 ILE B N 1
ATOM 1824 C CA . ILE B 1 104 ? 2.896 9.867 1.454 1 95.75 104 ILE B CA 1
ATOM 1825 C C . ILE B 1 104 ? 2.43 11.008 0.555 1 95.75 104 ILE B C 1
ATOM 1827 O O . ILE B 1 104 ? 1.282 11.453 0.647 1 95.75 104 ILE B O 1
ATOM 1831 N N . ALA B 1 105 ? 3.324 11.422 -0.32 1 94.44 105 ALA B N 1
ATOM 1832 C CA . ALA B 1 105 ? 2.973 12.5 -1.238 1 94.44 105 ALA B CA 1
ATOM 1833 C C . ALA B 1 105 ? 1.769 12.125 -2.096 1 94.44 105 ALA B C 1
ATOM 1835 O O . ALA B 1 105 ? 0.907 12.961 -2.371 1 94.44 105 ALA B O 1
ATOM 1836 N N . LYS B 1 106 ? 1.687 10.922 -2.473 1 94.56 106 LYS B N 1
ATOM 1837 C CA . LYS B 1 106 ? 0.567 10.445 -3.279 1 94.56 106 LYS B CA 1
ATOM 1838 C C . LYS B 1 106 ? -0.744 10.523 -2.502 1 94.56 106 LYS B C 1
ATOM 1840 O O . LYS B 1 106 ? -1.76 10.977 -3.033 1 94.56 106 LYS B O 1
ATOM 1845 N N . MET B 1 107 ? -0.733 10.055 -1.322 1 95.81 107 MET B N 1
ATOM 1846 C CA . MET B 1 107 ? -1.936 10.109 -0.496 1 95.81 107 MET B CA 1
ATOM 1847 C C . MET B 1 107 ? -2.383 11.555 -0.275 1 95.81 107 MET B C 1
ATOM 1849 O O . MET B 1 107 ? -3.57 11.859 -0.378 1 95.81 107 MET B O 1
ATOM 1853 N N . LEU B 1 108 ? -1.409 12.391 -0.023 1 95.88 108 LEU B N 1
ATOM 1854 C CA . LEU B 1 108 ? -1.731 13.797 0.212 1 95.88 108 LEU B CA 1
ATOM 1855 C C . LEU B 1 108 ? -2.271 14.445 -1.056 1 95.88 108 LEU B C 1
ATOM 1857 O O . LEU B 1 108 ? -3.186 15.273 -0.993 1 95.88 108 LEU B O 1
ATOM 1861 N N . SER B 1 109 ? -1.718 14.109 -2.15 1 93.81 109 SER B N 1
ATOM 1862 C CA . SER B 1 109 ? -2.215 14.625 -3.422 1 93.81 109 SER B CA 1
ATOM 1863 C C . SER B 1 109 ? -3.666 14.211 -3.654 1 93.81 109 SER B C 1
ATOM 1865 O O . SER B 1 109 ? -4.484 15.023 -4.09 1 93.81 109 SER B O 1
ATOM 1867 N N . ASP B 1 110 ? -3.973 12.992 -3.422 1 94.06 110 ASP B N 1
ATOM 1868 C CA . ASP B 1 110 ? -5.348 12.523 -3.572 1 94.06 110 ASP B CA 1
ATOM 1869 C C . ASP B 1 110 ? -6.289 13.281 -2.635 1 94.06 110 ASP B C 1
ATOM 1871 O O . ASP B 1 110 ? -7.391 13.664 -3.031 1 94.06 110 ASP B O 1
ATOM 1875 N N . LEU B 1 111 ? -5.848 13.414 -1.412 1 94.19 111 LEU B N 1
ATOM 1876 C CA . LEU B 1 111 ? -6.664 14.133 -0.441 1 94.19 111 LEU B CA 1
ATOM 1877 C C . LEU B 1 111 ? -6.887 15.57 -0.883 1 94.19 111 LEU B C 1
ATOM 1879 O O . LEU B 1 111 ? -7.977 16.125 -0.7 1 94.19 111 LEU B O 1
ATOM 1883 N N . ARG B 1 112 ? -5.859 16.156 -1.427 1 93.75 112 ARG B N 1
ATOM 1884 C CA . ARG B 1 112 ? -5.973 17.516 -1.931 1 93.75 112 ARG B CA 1
ATOM 1885 C C . ARG B 1 112 ? -7.051 17.625 -3.006 1 93.75 112 ARG B C 1
ATOM 1887 O O . ARG B 1 112 ? -7.809 18.594 -3.047 1 93.75 112 ARG B O 1
ATOM 1894 N N . LEU B 1 113 ? -7.172 16.609 -3.822 1 92.44 113 LEU B N 1
ATOM 1895 C CA . LEU B 1 113 ? -8.078 16.609 -4.965 1 92.44 113 LEU B CA 1
ATOM 1896 C C . LEU B 1 113 ? -9.469 16.141 -4.555 1 92.44 113 LEU B C 1
ATOM 1898 O O . LEU B 1 113 ? -10.422 16.234 -5.336 1 92.44 113 LEU B O 1
ATOM 1902 N N . THR B 1 114 ? -9.539 15.617 -3.381 1 92.19 114 THR B N 1
ATOM 1903 C CA . THR B 1 114 ? -10.805 15.078 -2.908 1 92.19 114 THR B CA 1
ATOM 1904 C C . THR B 1 114 ? -11.844 16.188 -2.746 1 92.19 114 THR B C 1
ATOM 1906 O O . THR B 1 114 ? -11.547 17.234 -2.176 1 92.19 114 THR B O 1
ATOM 1909 N N . ARG B 1 115 ? -13 15.961 -3.264 1 90.06 115 ARG B N 1
ATOM 1910 C CA . ARG B 1 115 ? -14.109 16.875 -3.059 1 90.06 115 ARG B CA 1
ATOM 1911 C C . ARG B 1 115 ? -14.891 16.516 -1.798 1 90.06 115 ARG B C 1
ATOM 1913 O O . ARG B 1 115 ? -15.352 15.391 -1.65 1 90.06 115 ARG B O 1
ATOM 1920 N N . VAL B 1 116 ? -14.938 17.531 -0.872 1 85.06 116 VAL B N 1
ATOM 1921 C CA . VAL B 1 116 ? -15.586 17.344 0.422 1 85.06 116 VAL B CA 1
ATOM 1922 C C . VAL B 1 116 ? -16.672 18.391 0.611 1 85.06 116 VAL B C 1
ATOM 1924 O O . VAL B 1 116 ? -16.703 19.094 1.63 1 85.06 116 VAL B O 1
ATOM 1927 N N . ASP B 1 117 ? -17.484 18.656 -0.178 1 76.75 117 ASP B N 1
ATOM 1928 C CA . ASP B 1 117 ? -18.438 19.766 -0.215 1 76.75 117 ASP B CA 1
ATOM 1929 C C . ASP B 1 117 ? -19.391 19.703 0.98 1 76.75 117 ASP B C 1
ATOM 1931 O O . ASP B 1 117 ? -19.781 20.75 1.509 1 76.75 117 ASP B O 1
ATOM 1935 N N . TRP B 1 118 ? -19.672 18.641 1.553 1 70.81 118 TRP B N 1
ATOM 1936 C CA . TRP B 1 118 ? -20.672 18.531 2.609 1 70.81 118 TRP B CA 1
ATOM 1937 C C . TRP B 1 118 ? -20.094 18.969 3.951 1 70.81 118 TRP B C 1
ATOM 1939 O O . TRP B 1 118 ? -20.844 19.266 4.883 1 70.81 118 TRP B O 1
ATOM 1949 N N . CYS B 1 119 ? -18.75 19 4.02 1 68.31 119 CYS B N 1
ATOM 1950 C CA . CYS B 1 119 ? -18.156 19.391 5.297 1 68.31 119 CYS B CA 1
ATOM 1951 C C . CYS B 1 119 ? -17.234 20.594 5.129 1 68.31 119 CYS B C 1
ATOM 1953 O O . CYS B 1 119 ? -16.312 20.781 5.918 1 68.31 119 CYS B O 1
ATOM 1955 N N . ALA B 1 120 ? -17.531 21.297 4.16 1 69.25 120 ALA B N 1
ATOM 1956 C CA . ALA B 1 120 ? -16.672 22.438 3.855 1 69.25 120 ALA B CA 1
ATOM 1957 C C . ALA B 1 120 ? -16.625 23.406 5.031 1 69.25 120 ALA B C 1
ATOM 1959 O O . ALA B 1 120 ? -15.555 23.953 5.348 1 69.25 120 ALA B O 1
ATOM 1960 N N . GLU B 1 121 ? -17.719 23.516 5.57 1 69.62 121 GLU B N 1
ATOM 1961 C CA . GLU B 1 121 ? -17.75 24.438 6.711 1 69.62 121 GLU B CA 1
ATOM 1962 C C . GLU B 1 121 ? -16.938 23.891 7.879 1 69.62 121 GLU B C 1
ATOM 1964 O O . GLU B 1 121 ? -16.25 24.641 8.57 1 69.62 121 GLU B O 1
ATOM 1969 N N . GLU B 1 122 ? -16.984 22.625 8.016 1 69.38 122 GLU B N 1
ATOM 1970 C CA . GLU B 1 122 ? -16.25 21.984 9.102 1 69.38 122 GLU B CA 1
ATOM 1971 C C . GLU B 1 122 ? -14.75 22.078 8.867 1 69.38 122 GLU B C 1
ATOM 1973 O O . GLU B 1 122 ? -13.969 22.156 9.82 1 69.38 122 GLU B O 1
ATOM 1978 N N . LEU B 1 123 ? -14.328 22.016 7.684 1 71.5 123 LEU B N 1
ATOM 1979 C CA . LEU B 1 123 ? -12.922 22.062 7.32 1 71.5 123 LEU B CA 1
ATOM 1980 C C . LEU B 1 123 ? -12.359 23.469 7.469 1 71.5 123 LEU B C 1
ATOM 1982 O O . LEU B 1 123 ? -11.172 23.656 7.738 1 71.5 123 LEU B O 1
ATOM 1986 N N . GLN B 1 124 ? -13.25 24.422 7.215 1 66.56 124 GLN B N 1
ATOM 1987 C CA . GLN B 1 124 ? -12.828 25.812 7.293 1 66.56 124 GLN B CA 1
ATOM 1988 C C . GLN B 1 124 ? -12.789 26.297 8.742 1 66.56 124 GLN B C 1
ATOM 1990 O O . GLN B 1 124 ? -12.016 27.188 9.086 1 66.56 124 GLN B O 1
ATOM 1995 N N . ARG B 1 125 ? -13.742 25.75 9.477 1 54.84 125 ARG B N 1
ATOM 1996 C CA . ARG B 1 125 ? -13.828 26.25 10.852 1 54.84 125 ARG B CA 1
ATOM 1997 C C . ARG B 1 125 ? -12.664 25.75 11.688 1 54.84 125 ARG B C 1
ATOM 1999 O O . ARG B 1 125 ? -12.422 24.531 11.758 1 54.84 125 ARG B O 1
ATOM 2006 N N . ALA B 1 126 ? -11.562 26.562 11.617 1 47.53 126 ALA B N 1
ATOM 2007 C CA . ALA B 1 126 ? -10.461 26.406 12.562 1 47.53 126 ALA B CA 1
ATOM 2008 C C . ALA B 1 126 ? -10.844 26.953 13.945 1 47.53 126 ALA B C 1
ATOM 2010 O O . ALA B 1 126 ? -11.641 27.875 14.055 1 47.53 126 ALA B O 1
#

Secondary structure (DSSP, 8-state):
--HHHHHHHHHHHSTT---SHHHHIIIIIHHHS-TT--HHHHHHHHHHHHHHHHH-TT-B-TTGGGHHHHHHHHHHH-SSSS---SS--TT-EEEHHHHHHHHHHHHHHHHHH-B-GGGHHHHH--/--HHHHHHHHHHHSTT---SHHHHIIIIIHHHS-TT--HHHHHHHHHHHHHHHHH-TT-B-TTGGGHHHHHHHHHHH-SS-----SS--TT-EEEHHHHHHHHHHHHHHHHHH-B-GGGHHHHH--

Nearest PDB structures (foldseek):
  3bhq-assembly1_B  TM=3.327E-01  e=4.559E+00  Mesorhizobium japonicum MAFF 303099
  3bhq-assembly1_B  TM=3.299E-01  e=3.014E+00  Mesorhizobium japonicum MAFF 303099
  3c2b-assembly1_A  TM=2.951E-01  e=3.191E+00  Agrobacterium fabrum str. C58

Radius of gyration: 19.14 Å; Cα contacts (8 Å, |Δi|>4): 275; chains: 2; bounding box: 40×56×40 Å

Organism: NCBI:txid488447

Foldseek 3Di:
DPQLLLQLLLQLLDPPHDQALLSCLVPGVCVVPNNPDDLVRSLVSLVVSLVVLLPPPLKDFPCSVPLVVCLQCQLPCDPDPPCPPPRPDPPDDDDPRSNSRSSSSSSSVRSNVMDDPVCVVVSPPD/DDQLLLQLLLQLLDPPHDQFLLSCLVPGVCVVPNNPDDLVRSLVSLVVSLVVLLPPPLKDFPPSVPLVVCLQCQLQVDPDCPVPPDRPDPPDDDDPSSRSRSSSSSSSVRSNVMDDPVCVVVSPPD

Solvent-accessible surface area (backbone atoms only — not comparable to full-atom values): 14262 Å² total; per-residue (Å²): 128,59,67,66,41,47,49,49,45,42,50,47,60,36,86,86,55,66,61,47,65,66,48,37,37,69,75,51,44,14,82,74,69,50,78,81,62,47,72,68,53,49,50,50,54,51,48,54,34,47,51,51,50,65,68,32,81,83,40,49,49,73,55,61,91,45,42,68,59,51,41,72,41,28,49,72,58,47,92,59,89,60,81,77,55,62,82,66,57,53,70,45,71,38,31,45,42,57,41,50,39,31,30,48,32,46,53,47,51,40,50,43,64,33,46,52,77,91,44,45,65,65,56,60,64,112,127,59,66,66,41,47,48,48,45,44,50,47,61,37,85,87,56,66,62,48,64,66,47,37,38,70,74,51,44,15,81,74,69,50,77,81,63,48,72,67,53,50,49,50,53,50,49,53,34,47,50,50,50,66,67,32,81,86,43,48,49,76,55,62,92,44,42,68,60,51,38,70,40,23,49,66,65,31,91,61,84,57,73,52,77,58,83,60,58,53,71,45,71,41,31,46,43,54,42,51,38,32,30,48,34,46,53,47,51,39,50,43,63,33,46,52,77,92,45,46,65,64,56,64,59,120